Protein AF-A0A1E1WR78-F1 (afdb_monomer_lite)

Sequence (215 aa):
ARLPPHVIPTSPYTNLTCSEPPTLANEVLYQVDEERLLCASSVELSDKMKGYEEFELESEPDLAFRDVQYSQSSIYAHWYVRTTDDIADFYLYIRNDKNDLMYTNNISYNLRSLTIPIEDNLKTDLKNGTLEICIQAKNSKGFGRKWFKSQCQSVPKDFESWPKKFTVDKRRLTKKKVKYSWFSNSVLGLVSDSILITLCIFLGVCFRRLADLEL

Foldseek 3Di:
DDDDPPPPPPDPQQCDADCDDPVRGRPRPSPDDPVPPDDPPDPVVVVVVVVCPPPDPDDDAQKAWLDWADALFWIKTFIDGDDPDDFAWKWKFKAFPVRDTQDIDIGGPVDGMDIGTCDPSNSVCLAPGWMKIFMFTADPVGDTDDDDPNRIDIDDNCSVPGHNDDPPPVPSVDDPPPPPVPDDDDDVPVVVVVVVVVVCVVCVVVVVVVVVPPD

Organism: Pectinophora gossypiella (NCBI:txid13191)

Structure (mmCIF, N/CA/C/O backbone):
data_AF-A0A1E1WR78-F1
#
_entry.id   AF-A0A1E1WR78-F1
#
loop_
_atom_site.group_PDB
_atom_site.id
_atom_site.type_symbol
_atom_site.label_atom_id
_atom_site.label_alt_id
_atom_site.label_comp_id
_atom_site.label_asym_id
_atom_site.label_entity_id
_atom_site.label_seq_id
_atom_site.pdbx_PDB_ins_code
_atom_site.Cartn_x
_atom_site.Cartn_y
_atom_site.Cartn_z
_atom_site.occupancy
_atom_site.B_iso_or_equiv
_atom_site.auth_seq_id
_atom_site.auth_comp_id
_atom_site.auth_asym_id
_atom_site.auth_atom_id
_atom_site.pdbx_PDB_model_num
ATOM 1 N N . ALA A 1 1 ? 14.299 7.343 -17.389 1.00 38.62 1 ALA A N 1
ATOM 2 C CA . ALA A 1 1 ? 14.883 8.439 -16.577 1.00 38.62 1 ALA A CA 1
ATOM 3 C C . ALA A 1 1 ? 15.232 9.605 -17.499 1.00 38.62 1 ALA A C 1
ATOM 5 O O . ALA A 1 1 ? 15.960 9.383 -18.452 1.00 38.62 1 ALA A O 1
ATOM 6 N N . ARG A 1 2 ? 14.720 10.826 -17.266 1.00 37.69 2 ARG A N 1
ATOM 7 C CA . ARG A 1 2 ? 15.083 11.981 -18.110 1.00 37.69 2 ARG A CA 1
ATOM 8 C C . ARG A 1 2 ? 16.537 12.385 -17.867 1.00 37.69 2 ARG A C 1
ATOM 10 O O . ARG A 1 2 ? 16.922 12.646 -16.724 1.00 37.69 2 ARG A O 1
ATOM 17 N N . LEU A 1 3 ? 17.321 12.410 -18.941 1.00 35.41 3 LEU A N 1
ATOM 18 C CA . LEU A 1 3 ? 18.699 12.892 -18.937 1.00 35.41 3 LEU A CA 1
ATOM 19 C C . LEU A 1 3 ? 18.719 14.415 -18.685 1.00 35.41 3 LEU A C 1
ATOM 21 O O . LEU A 1 3 ? 17.874 15.128 -19.230 1.00 35.41 3 LEU A O 1
ATOM 25 N N . PRO A 1 4 ? 19.636 14.925 -17.844 1.00 38.31 4 PRO A N 1
ATOM 26 C CA . PRO A 1 4 ? 19.732 16.350 -17.542 1.00 38.31 4 PRO A CA 1
ATOM 27 C C . PRO A 1 4 ? 20.204 17.172 -18.761 1.00 38.31 4 PRO A C 1
ATOM 29 O O . PRO A 1 4 ? 21.042 16.703 -19.530 1.00 38.31 4 PRO A O 1
ATOM 32 N N . PRO A 1 5 ? 19.737 18.428 -18.907 1.00 46.91 5 PRO A N 1
ATOM 33 C CA . PRO A 1 5 ? 19.908 19.253 -20.112 1.00 46.91 5 PRO A CA 1
ATOM 34 C C . PRO A 1 5 ? 21.335 19.780 -20.363 1.00 46.91 5 PRO A C 1
ATOM 36 O O . PRO A 1 5 ? 21.553 20.499 -21.332 1.00 46.91 5 PRO A O 1
ATOM 39 N N . HIS A 1 6 ? 22.316 19.432 -19.523 1.00 47.59 6 HIS A N 1
ATOM 40 C CA . HIS A 1 6 ? 23.704 19.903 -19.648 1.00 47.59 6 HIS A CA 1
ATOM 41 C C . HIS A 1 6 ? 24.687 18.888 -20.241 1.00 47.59 6 HIS A C 1
ATOM 43 O O . HIS A 1 6 ? 25.887 19.142 -20.280 1.00 47.59 6 HIS A O 1
ATOM 49 N N . VAL A 1 7 ? 24.183 17.786 -20.789 1.00 48.47 7 VAL A N 1
ATOM 50 C CA . VAL A 1 7 ? 24.925 16.986 -21.764 1.00 48.47 7 VAL A CA 1
ATOM 51 C C . VAL A 1 7 ? 24.115 17.035 -23.049 1.00 48.47 7 VAL A C 1
ATOM 53 O O . VAL A 1 7 ? 23.338 16.135 -23.337 1.00 48.47 7 VAL A O 1
ATOM 56 N N . ILE A 1 8 ? 24.236 18.136 -23.788 1.00 53.94 8 ILE A N 1
ATOM 57 C CA . ILE A 1 8 ? 23.972 18.118 -25.225 1.00 53.94 8 ILE A CA 1
ATOM 58 C C . ILE A 1 8 ? 25.307 17.695 -25.827 1.00 53.94 8 ILE A C 1
ATOM 60 O O . ILE A 1 8 ? 26.205 18.535 -25.926 1.00 53.94 8 ILE A O 1
ATOM 64 N N . PRO A 1 9 ? 25.520 16.417 -26.179 1.00 48.06 9 PRO A N 1
ATOM 65 C CA . PRO A 1 9 ? 26.627 16.136 -27.050 1.00 48.06 9 PRO A CA 1
ATOM 66 C C . PRO A 1 9 ? 26.214 16.664 -28.422 1.00 48.06 9 PRO A C 1
ATOM 68 O O . PRO A 1 9 ? 25.098 16.437 -28.891 1.00 48.06 9 PRO A O 1
ATOM 71 N N . THR A 1 10 ? 27.146 17.345 -29.069 1.00 56.34 10 THR A N 1
ATOM 72 C CA . THR A 1 10 ? 27.348 17.407 -30.520 1.00 56.34 10 THR A CA 1
ATOM 73 C C . THR A 1 10 ? 27.414 15.990 -31.110 1.00 56.34 10 THR A C 1
ATOM 75 O O . THR A 1 10 ? 28.413 15.548 -31.667 1.00 56.34 10 THR A O 1
ATOM 78 N N . SER A 1 11 ? 26.358 15.222 -30.888 1.00 63.88 11 SER A N 1
ATOM 79 C CA . SER A 1 11 ? 26.230 13.821 -31.214 1.00 63.88 11 SER A CA 1
ATOM 80 C C . SER A 1 11 ? 25.577 13.738 -32.585 1.00 63.88 11 SER A C 1
ATOM 82 O O . SER A 1 11 ? 24.577 14.421 -32.814 1.00 63.88 11 SER A O 1
ATOM 84 N N . PRO A 1 12 ? 26.071 12.880 -33.490 1.00 63.88 12 PRO A N 1
ATOM 85 C CA . PRO A 1 12 ? 25.452 12.670 -34.800 1.00 63.88 12 PRO A CA 1
ATOM 86 C C . PRO A 1 12 ? 24.005 12.148 -34.707 1.00 63.88 12 PRO A C 1
ATOM 88 O O . PRO A 1 12 ? 23.321 12.036 -35.719 1.00 63.88 12 PRO A O 1
ATOM 91 N N . TYR A 1 13 ? 23.527 11.837 -33.498 1.00 63.69 13 TYR A N 1
ATOM 92 C CA . TYR A 1 13 ? 22.237 11.220 -33.235 1.00 63.69 13 TYR A CA 1
ATOM 93 C C . TYR A 1 13 ? 21.095 12.208 -32.942 1.00 63.69 13 TYR A C 1
ATOM 95 O O . TYR A 1 13 ? 19.964 11.770 -32.750 1.00 63.69 13 TYR A O 1
ATOM 103 N N . THR A 1 14 ? 21.337 13.527 -32.938 1.00 70.44 14 THR A N 1
ATOM 104 C CA . THR A 1 14 ? 20.281 14.537 -32.683 1.00 70.44 14 THR A CA 1
ATOM 105 C C . THR A 1 14 ? 19.222 14.602 -33.779 1.00 70.44 14 THR A C 1
ATOM 107 O O . THR A 1 14 ? 18.101 15.028 -33.521 1.00 70.44 14 THR A O 1
ATOM 110 N N . ASN A 1 15 ? 19.576 14.172 -34.991 1.00 77.75 15 ASN A N 1
ATOM 111 C CA . ASN A 1 15 ? 18.711 14.235 -36.169 1.00 77.75 15 ASN A CA 1
ATOM 112 C C . ASN A 1 15 ? 18.191 12.850 -36.578 1.00 77.75 15 ASN A C 1
ATOM 114 O O . ASN A 1 15 ? 17.612 12.706 -37.654 1.00 77.75 15 ASN A O 1
ATOM 118 N N . LEU A 1 16 ? 18.420 11.822 -35.753 1.00 81.12 16 LEU A N 1
ATOM 119 C CA . LEU A 1 16 ? 17.851 10.506 -36.002 1.00 81.12 16 LEU A CA 1
ATOM 120 C C . LEU A 1 16 ? 16.357 10.538 -35.709 1.00 81.12 16 LEU A C 1
ATOM 122 O O . LEU A 1 16 ? 15.925 10.905 -34.616 1.00 81.12 16 LEU A O 1
ATOM 126 N N . THR A 1 17 ? 15.585 10.125 -36.702 1.00 86.62 17 THR A N 1
ATOM 127 C CA . THR A 1 17 ? 14.143 9.945 -36.601 1.00 86.62 17 THR A CA 1
ATOM 128 C C . THR A 1 17 ? 13.816 8.464 -36.671 1.00 86.62 17 THR A C 1
ATOM 130 O O . THR A 1 17 ? 14.536 7.682 -37.300 1.00 86.62 17 THR A O 1
ATOM 133 N N . CYS A 1 18 ? 12.751 8.059 -35.991 1.00 80.00 18 CYS A N 1
ATOM 134 C CA . CYS A 1 18 ? 12.295 6.679 -36.052 1.00 80.00 18 CYS A CA 1
ATOM 135 C C . CYS A 1 18 ? 11.591 6.447 -37.397 1.00 80.00 18 CYS A C 1
ATOM 137 O O . CYS A 1 18 ? 10.696 7.204 -37.771 1.00 80.00 18 CYS A O 1
ATOM 139 N N . SER A 1 19 ? 11.992 5.406 -38.130 1.00 81.94 19 SER A N 1
ATOM 140 C CA . SER A 1 19 ? 11.271 4.943 -39.330 1.00 81.94 19 SER A CA 1
ATOM 141 C C . SER A 1 19 ? 10.198 3.908 -38.983 1.00 81.94 19 SER A C 1
ATOM 143 O O . SER A 1 19 ? 9.207 3.776 -39.694 1.00 81.94 19 SER A O 1
ATOM 145 N N . GLU A 1 20 ? 10.402 3.174 -37.891 1.00 68.50 20 GLU A N 1
ATOM 146 C CA . GLU A 1 20 ? 9.507 2.156 -37.349 1.00 68.50 20 GLU A CA 1
ATOM 147 C C . GLU A 1 20 ? 9.523 2.252 -35.815 1.00 68.50 20 GLU A C 1
ATOM 149 O O . GLU A 1 20 ? 10.543 2.675 -35.257 1.00 68.50 20 GLU A O 1
ATOM 154 N N . PRO A 1 21 ? 8.448 1.845 -35.114 1.00 72.06 21 PRO A N 1
ATOM 155 C CA . PRO A 1 21 ? 7.130 1.445 -35.627 1.00 72.06 21 PRO A CA 1
ATOM 156 C C . PRO A 1 21 ? 6.322 2.632 -36.198 1.00 72.06 21 PRO A C 1
ATOM 158 O O . PRO A 1 21 ? 6.647 3.782 -35.905 1.00 72.06 21 PRO A O 1
ATOM 161 N N . PRO A 1 22 ? 5.237 2.393 -36.971 1.00 75.88 22 PRO A N 1
ATOM 162 C CA . PRO A 1 22 ? 4.423 3.460 -37.575 1.00 75.88 22 PRO A CA 1
ATOM 163 C C . PRO A 1 22 ? 3.905 4.505 -36.579 1.00 75.88 22 PRO A C 1
ATOM 165 O O . PRO A 1 22 ? 3.731 5.667 -36.928 1.00 75.88 22 PRO A O 1
ATOM 168 N N . THR A 1 23 ? 3.688 4.100 -35.327 1.00 76.50 23 THR A N 1
ATOM 169 C CA . THR A 1 23 ? 3.234 4.964 -34.228 1.00 76.50 23 THR A CA 1
ATOM 170 C C . THR A 1 23 ? 4.289 5.957 -33.743 1.00 76.50 23 THR A C 1
ATOM 172 O O . THR A 1 23 ? 3.936 6.921 -33.074 1.00 76.50 23 THR A O 1
ATOM 175 N N . LEU A 1 24 ? 5.564 5.721 -34.062 1.00 78.94 24 LEU A N 1
ATOM 176 C CA . LEU A 1 24 ? 6.701 6.585 -33.738 1.00 78.94 24 LEU A CA 1
ATOM 177 C C . LEU A 1 24 ? 7.346 7.185 -34.990 1.00 78.94 24 LEU A C 1
ATOM 179 O O . LEU A 1 24 ? 8.374 7.854 -34.890 1.00 78.94 24 LEU A O 1
ATOM 183 N N . ALA A 1 25 ? 6.776 6.939 -36.172 1.00 81.94 25 ALA A N 1
ATOM 184 C CA . ALA A 1 25 ? 7.362 7.371 -37.428 1.00 81.94 25 ALA A CA 1
ATOM 185 C C . ALA A 1 25 ? 7.555 8.896 -37.446 1.00 81.94 25 ALA A C 1
ATOM 187 O O . ALA A 1 25 ? 6.623 9.660 -37.193 1.00 81.94 25 ALA A O 1
ATOM 188 N N . ASN A 1 26 ? 8.767 9.329 -37.792 1.00 85.38 26 ASN A N 1
ATOM 189 C CA . ASN A 1 26 ? 9.210 10.726 -37.819 1.00 85.38 26 ASN A CA 1
ATOM 190 C C . ASN A 1 26 ? 9.374 11.407 -36.444 1.00 85.38 26 ASN A C 1
ATOM 192 O O . ASN A 1 26 ? 9.729 12.586 -36.408 1.00 85.38 26 ASN A O 1
ATOM 196 N N . GLU A 1 27 ? 9.187 10.704 -35.319 1.00 84.81 27 GLU A N 1
ATOM 197 C CA . GLU A 1 27 ? 9.589 11.227 -34.006 1.00 84.81 27 GLU A CA 1
ATOM 198 C C . GLU A 1 27 ? 11.124 11.206 -33.870 1.00 84.81 27 GLU A C 1
ATOM 200 O O . GLU A 1 27 ? 11.800 10.273 -3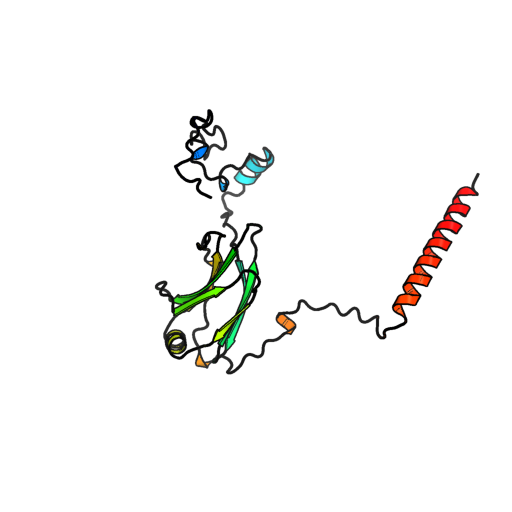4.318 1.00 84.81 27 GLU A O 1
ATOM 205 N N . VAL A 1 28 ? 11.690 12.244 -33.244 1.00 86.69 28 VAL A N 1
ATOM 206 C CA . VAL A 1 28 ? 13.137 12.352 -32.994 1.00 86.69 28 VAL A CA 1
ATOM 207 C C . VAL A 1 28 ? 13.529 11.381 -31.886 1.00 86.69 28 VAL A C 1
ATOM 209 O O . VAL A 1 28 ? 13.021 11.487 -30.773 1.00 86.69 28 VAL A O 1
ATOM 212 N N . LEU A 1 29 ? 14.480 10.483 -32.158 1.00 82.31 29 LEU A N 1
ATOM 213 C CA . LEU A 1 29 ? 14.829 9.344 -31.299 1.00 82.31 29 LEU A CA 1
ATOM 214 C C . LEU A 1 29 ? 15.112 9.733 -29.838 1.00 82.31 29 LEU A C 1
ATOM 216 O O . LEU A 1 29 ? 14.668 9.054 -28.921 1.00 82.31 29 LEU A O 1
ATOM 220 N N . TYR A 1 30 ? 15.812 10.846 -29.605 1.00 80.88 30 TYR A N 1
ATOM 221 C CA . TYR A 1 30 ? 16.130 11.326 -28.251 1.00 80.88 30 TYR A CA 1
ATOM 222 C C . TYR A 1 30 ? 14.898 11.801 -27.451 1.00 80.88 30 TYR A C 1
ATOM 224 O O . TYR A 1 30 ? 14.935 11.834 -26.222 1.00 80.88 30 TYR A O 1
ATOM 232 N N . GLN A 1 31 ? 13.820 12.196 -28.129 1.00 80.31 31 GLN A N 1
ATOM 233 C CA . GLN A 1 31 ? 12.577 12.628 -27.484 1.00 80.31 31 GLN A CA 1
ATOM 234 C C . GLN A 1 31 ? 11.643 11.458 -27.165 1.00 80.31 31 GLN A C 1
ATOM 236 O O . GLN A 1 31 ? 10.692 11.633 -26.402 1.00 80.31 31 GLN A O 1
ATOM 241 N N . VAL A 1 32 ? 11.903 10.280 -27.734 1.00 79.19 32 VAL A N 1
ATOM 242 C CA . VAL A 1 32 ? 11.099 9.086 -27.503 1.00 79.19 32 VAL A CA 1
ATOM 243 C C . VAL A 1 32 ? 11.538 8.429 -26.197 1.00 79.19 32 VAL A C 1
ATOM 245 O O . VAL A 1 32 ? 12.713 8.120 -26.003 1.00 79.19 32 VAL A O 1
ATOM 248 N N . ASP A 1 33 ? 10.585 8.203 -25.293 1.00 78.44 33 ASP A N 1
ATOM 249 C CA . ASP A 1 33 ? 10.834 7.423 -24.082 1.00 78.44 33 ASP A CA 1
ATOM 250 C C . ASP A 1 33 ? 11.216 5.979 -24.449 1.00 78.44 33 ASP A C 1
ATOM 252 O O . ASP A 1 33 ? 10.575 5.348 -25.289 1.00 78.44 33 ASP A O 1
ATOM 256 N N . GLU A 1 34 ? 12.239 5.439 -23.785 1.00 72.00 34 GLU A N 1
ATOM 257 C CA . GLU A 1 34 ? 12.787 4.095 -24.035 1.00 72.00 34 GLU A CA 1
ATOM 258 C C . GLU A 1 34 ? 11.719 2.988 -23.987 1.00 72.00 34 GLU A C 1
ATOM 260 O O . GLU A 1 34 ? 11.760 2.053 -24.780 1.00 72.00 34 GLU A O 1
ATOM 265 N N . GLU A 1 35 ? 10.696 3.145 -23.142 1.00 70.75 35 GLU A N 1
ATOM 266 C CA . GLU A 1 35 ? 9.549 2.229 -23.026 1.00 70.75 35 GLU A CA 1
ATOM 267 C C . GLU A 1 35 ? 8.731 2.102 -24.326 1.00 70.75 35 GLU A C 1
ATOM 269 O O . GLU A 1 35 ? 8.054 1.098 -24.538 1.00 70.75 35 GLU A O 1
ATOM 274 N N . ARG A 1 36 ? 8.783 3.112 -25.206 1.00 73.19 36 ARG A N 1
ATOM 275 C CA . ARG A 1 36 ? 8.109 3.114 -26.515 1.00 73.19 36 ARG A CA 1
ATOM 276 C C . ARG A 1 36 ? 9.000 2.542 -27.623 1.00 73.19 36 ARG A C 1
ATOM 278 O O . ARG A 1 36 ? 8.480 2.148 -28.665 1.00 73.19 36 ARG A O 1
ATOM 285 N N . LEU A 1 37 ? 10.318 2.471 -27.416 1.00 73.88 37 LEU A N 1
ATOM 286 C CA . LEU A 1 37 ? 11.302 1.971 -28.386 1.00 73.88 37 LEU A CA 1
ATOM 287 C C . LEU A 1 37 ? 11.362 0.436 -28.381 1.00 73.88 37 LEU A C 1
ATOM 289 O O . LEU A 1 37 ? 12.395 -0.180 -28.123 1.00 73.88 37 LEU A O 1
ATOM 293 N N . LEU A 1 38 ? 10.229 -0.196 -28.679 1.00 67.06 38 LEU A N 1
ATOM 294 C CA . LEU A 1 38 ? 10.135 -1.644 -28.817 1.00 67.06 38 LEU A CA 1
ATOM 295 C C . LEU A 1 38 ? 10.526 -2.034 -30.245 1.00 67.06 38 LEU A C 1
ATOM 297 O O . LEU A 1 38 ? 9.835 -1.696 -31.207 1.00 67.06 38 LEU A O 1
ATOM 301 N N . CYS A 1 39 ? 11.636 -2.760 -30.395 1.00 56.59 39 CYS A N 1
ATOM 302 C CA . CYS A 1 39 ? 11.955 -3.405 -31.666 1.00 56.59 39 CYS A CA 1
ATOM 303 C C . CYS A 1 39 ? 10.838 -4.398 -31.998 1.00 56.59 39 CYS A C 1
ATOM 305 O O . CYS A 1 39 ? 10.437 -5.179 -31.130 1.00 56.59 39 CYS A O 1
ATOM 307 N N . ALA A 1 40 ? 10.361 -4.384 -33.245 1.00 54.41 40 ALA A N 1
ATOM 308 C CA . ALA A 1 40 ? 9.442 -5.389 -33.757 1.00 54.41 40 ALA A CA 1
ATOM 309 C C . ALA A 1 40 ? 10.112 -6.768 -33.648 1.00 54.41 40 ALA A C 1
ATOM 311 O O . ALA A 1 40 ? 10.864 -7.203 -34.520 1.00 54.41 40 ALA A O 1
ATOM 312 N N . SER A 1 41 ? 9.892 -7.450 -32.528 1.00 47.41 41 SER A N 1
ATOM 313 C CA . SER A 1 41 ? 10.317 -8.826 -32.346 1.00 47.41 41 SER A CA 1
ATOM 314 C C . SER A 1 41 ? 9.400 -9.680 -33.207 1.00 47.41 41 SER A C 1
ATOM 316 O O . SER A 1 41 ? 8.300 -10.029 -32.810 1.00 47.41 41 SER A O 1
ATOM 318 N N . SER A 1 42 ? 9.873 -10.000 -34.411 1.00 49.03 42 SER A N 1
ATOM 319 C CA . SER A 1 42 ? 9.233 -10.861 -35.408 1.00 49.03 42 SER A CA 1
ATOM 320 C C . SER A 1 42 ? 7.888 -10.355 -35.954 1.00 49.03 42 SER A C 1
ATOM 322 O O . SER A 1 42 ? 6.971 -9.959 -35.243 1.00 49.03 42 SER A O 1
ATOM 324 N N . VAL A 1 43 ? 7.741 -10.454 -37.271 1.00 50.16 43 VAL A N 1
ATOM 325 C CA . VAL A 1 43 ? 6.500 -10.210 -38.026 1.00 50.16 43 VAL A CA 1
ATOM 326 C C . VAL A 1 43 ? 5.319 -11.070 -37.514 1.00 50.16 43 VAL A C 1
ATOM 328 O O . VAL A 1 43 ? 4.164 -10.779 -37.795 1.00 50.16 43 VAL A O 1
ATOM 331 N N . GLU A 1 44 ? 5.574 -12.082 -36.678 1.00 51.12 44 GLU A N 1
ATOM 332 C CA . GLU A 1 44 ? 4.539 -12.883 -36.015 1.00 51.12 44 GLU A CA 1
ATOM 333 C C . GLU A 1 44 ? 3.795 -12.145 -34.887 1.00 51.12 44 GLU A C 1
ATOM 335 O O . GLU A 1 44 ? 2.683 -12.537 -34.526 1.00 51.12 44 GLU A O 1
ATOM 340 N N . LEU A 1 45 ? 4.374 -11.082 -34.317 1.00 50.72 45 LEU A N 1
ATOM 341 C CA . LEU A 1 45 ? 3.739 -10.291 -33.256 1.00 50.72 45 LEU A CA 1
ATOM 342 C C . LEU A 1 45 ? 2.777 -9.235 -33.816 1.00 50.72 45 LEU A C 1
ATOM 344 O O . LEU A 1 45 ? 1.748 -8.968 -33.198 1.0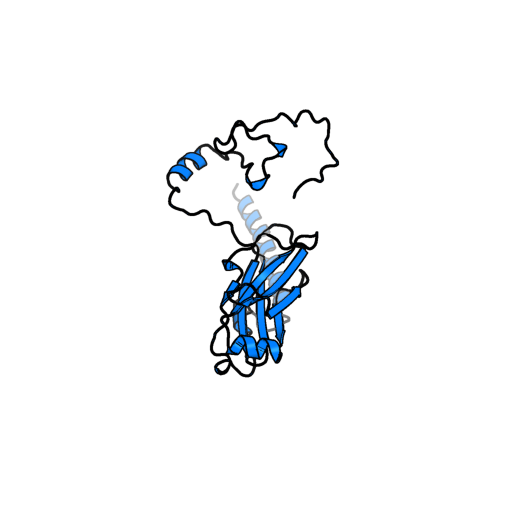0 50.72 45 LEU A O 1
ATOM 348 N N . SER A 1 46 ? 3.053 -8.691 -35.006 1.00 48.25 46 SER A N 1
ATOM 349 C CA . SER A 1 46 ? 2.193 -7.686 -35.644 1.00 48.25 46 SER A CA 1
ATOM 350 C C . SER A 1 46 ? 0.885 -8.278 -36.180 1.00 48.25 46 SER A C 1
ATOM 352 O O . SER A 1 46 ? -0.159 -7.639 -36.055 1.00 48.25 46 SER A O 1
ATOM 354 N N . ASP A 1 47 ? 0.897 -9.512 -36.696 1.00 52.41 47 ASP A N 1
ATOM 355 C CA . ASP A 1 47 ? -0.338 -10.213 -37.084 1.00 52.41 47 ASP A CA 1
ATOM 356 C C . ASP A 1 47 ? -1.095 -10.797 -35.887 1.00 52.41 47 ASP A C 1
ATOM 358 O O . ASP A 1 47 ? -2.323 -10.872 -35.924 1.00 52.41 47 ASP A O 1
ATOM 362 N N . LYS A 1 48 ? -0.407 -11.111 -34.781 1.00 51.25 48 LYS A N 1
ATOM 363 C CA . LYS A 1 48 ? -1.083 -11.388 -33.509 1.00 51.25 48 LYS A CA 1
ATOM 364 C C . LYS A 1 48 ? -1.804 -10.136 -33.009 1.00 51.25 48 LYS A C 1
ATOM 366 O O . LYS A 1 48 ? -2.993 -10.226 -32.738 1.00 51.25 48 LYS A O 1
ATOM 371 N N . MET A 1 49 ? -1.154 -8.967 -32.984 1.00 50.78 49 MET A N 1
ATOM 372 C CA . MET A 1 49 ? -1.732 -7.697 -32.499 1.00 50.78 49 MET A CA 1
ATOM 373 C C . MET A 1 49 ? -2.984 -7.217 -33.247 1.00 50.78 49 MET A C 1
ATOM 375 O O . MET A 1 49 ? -3.837 -6.605 -32.613 1.00 50.78 49 MET A O 1
ATOM 379 N N . LYS A 1 50 ? -3.171 -7.545 -34.533 1.00 52.50 50 LYS A N 1
ATOM 380 C CA . LYS A 1 50 ? -4.428 -7.244 -35.257 1.00 52.50 50 LYS A CA 1
ATOM 381 C C . LYS A 1 50 ? -5.654 -7.987 -34.706 1.00 52.50 50 LYS A C 1
ATOM 383 O O . LYS A 1 50 ? -6.775 -7.562 -34.949 1.00 52.50 50 LYS A O 1
ATOM 388 N N . GLY A 1 51 ? -5.455 -9.086 -33.974 1.00 49.81 51 GLY A N 1
ATOM 389 C CA . GLY A 1 51 ? -6.515 -9.809 -33.262 1.00 49.81 51 GLY A CA 1
ATOM 390 C C . GLY A 1 51 ? -6.713 -9.372 -31.805 1.00 49.81 51 GLY A C 1
ATOM 391 O O . GLY A 1 51 ? -7.603 -9.898 -31.144 1.00 49.81 51 GLY A O 1
ATOM 392 N N . TYR A 1 52 ? -5.895 -8.440 -31.298 1.00 50.75 52 TYR A N 1
ATOM 393 C CA . TYR A 1 52 ? -5.912 -7.973 -29.904 1.00 50.75 52 TYR A CA 1
ATOM 394 C C . TYR A 1 52 ? -6.427 -6.531 -29.751 1.00 50.75 52 TYR A C 1
ATOM 396 O O . TYR A 1 52 ? -6.203 -5.931 -28.704 1.00 50.75 52 TYR A O 1
ATOM 404 N N . GLU A 1 53 ? -7.150 -5.967 -30.730 1.00 51.88 53 GLU A N 1
ATOM 405 C CA . GLU A 1 53 ? -7.793 -4.643 -30.566 1.00 51.88 53 GLU A CA 1
ATOM 406 C C . GLU A 1 53 ? -8.811 -4.599 -29.405 1.00 51.88 53 GLU A C 1
ATOM 408 O O . GLU A 1 53 ? -9.211 -3.521 -28.974 1.00 51.88 53 GLU A O 1
ATOM 413 N N . GLU A 1 54 ? -9.191 -5.757 -28.854 1.00 56.62 54 GLU A N 1
ATOM 414 C CA . GLU A 1 54 ? -10.126 -5.882 -27.730 1.00 56.62 54 GLU A CA 1
ATOM 415 C C . GLU A 1 54 ? -9.448 -6.108 -26.360 1.00 56.62 54 GLU A C 1
ATOM 417 O O . GLU A 1 54 ? -10.122 -6.097 -25.332 1.00 56.62 54 GLU A O 1
ATOM 422 N N . PHE A 1 55 ? -8.121 -6.278 -26.294 1.00 52.06 55 PHE A N 1
ATOM 423 C CA . PHE A 1 55 ? -7.421 -6.435 -25.014 1.00 52.06 55 PHE A CA 1
ATOM 424 C C . PHE A 1 55 ? -6.744 -5.126 -24.605 1.00 52.06 55 PHE A C 1
ATOM 426 O O . PHE A 1 55 ? -5.678 -4.769 -25.104 1.00 52.06 55 PHE A O 1
ATOM 433 N N . GLU A 1 56 ? -7.370 -4.420 -23.663 1.00 57.31 56 GLU A N 1
ATOM 434 C CA . GLU A 1 56 ? -6.801 -3.251 -22.995 1.00 57.31 56 GLU A CA 1
ATOM 435 C C . GLU A 1 56 ? -5.489 -3.656 -22.304 1.00 57.31 56 GLU A C 1
ATOM 437 O O . GLU A 1 56 ? -5.477 -4.374 -21.302 1.00 57.31 56 GLU A O 1
ATOM 442 N N . LEU A 1 57 ? -4.359 -3.256 -22.895 1.00 60.69 57 LEU A N 1
ATOM 443 C CA . LEU A 1 57 ? -3.026 -3.548 -22.377 1.00 60.69 57 LEU A CA 1
ATOM 444 C C . LEU A 1 57 ? -2.772 -2.670 -21.139 1.00 60.69 57 LEU A C 1
ATOM 446 O O . LEU A 1 57 ? -2.132 -1.620 -21.211 1.00 60.69 57 LEU A O 1
ATOM 450 N N . GLU A 1 58 ? -3.325 -3.060 -19.993 1.00 67.00 58 GLU A N 1
ATOM 451 C CA . GLU A 1 58 ? -3.092 -2.347 -18.741 1.00 67.00 58 GLU A CA 1
ATOM 452 C C . GLU A 1 58 ? -1.648 -2.560 -18.271 1.00 67.00 58 GLU A C 1
ATOM 454 O O . GLU A 1 58 ? -1.186 -3.682 -18.059 1.00 67.00 58 GLU A O 1
ATOM 459 N N . SER A 1 59 ? -0.919 -1.459 -18.077 1.00 77.81 59 SER A N 1
ATOM 460 C CA . SER A 1 59 ? 0.421 -1.497 -17.487 1.00 77.81 59 SER A CA 1
ATOM 461 C C . SER A 1 59 ? 0.385 -2.110 -16.081 1.00 77.81 59 SER A C 1
ATOM 463 O O . SER A 1 59 ? -0.435 -1.704 -15.252 1.00 77.81 59 SER A O 1
ATOM 465 N N . GLU A 1 60 ? 1.290 -3.051 -15.801 1.00 86.38 60 GLU A N 1
ATOM 466 C CA . GLU A 1 60 ? 1.320 -3.777 -14.529 1.00 86.38 60 GLU A CA 1
ATOM 467 C C . GLU A 1 60 ? 1.822 -2.885 -13.372 1.00 86.38 60 GLU A C 1
ATOM 469 O O . GLU A 1 60 ? 2.796 -2.148 -13.541 1.00 86.38 60 GLU A O 1
ATOM 474 N N . PRO A 1 61 ? 1.187 -2.926 -12.183 1.00 92.62 61 PRO A N 1
ATOM 475 C CA . PRO A 1 61 ? 1.632 -2.141 -11.039 1.00 92.62 61 PRO A CA 1
ATOM 476 C C . PRO A 1 61 ? 2.937 -2.666 -10.435 1.00 92.62 61 PRO A C 1
ATOM 478 O O . PRO A 1 61 ? 3.138 -3.871 -10.290 1.00 92.62 61 PRO A O 1
ATOM 481 N N . ASP A 1 62 ? 3.758 -1.748 -9.920 1.00 93.00 62 ASP A N 1
ATOM 482 C CA . ASP A 1 62 ? 5.023 -2.083 -9.248 1.00 93.00 62 ASP A CA 1
ATOM 483 C C . ASP A 1 62 ? 4.832 -2.939 -7.979 1.00 93.00 62 ASP A C 1
ATOM 485 O O . ASP A 1 62 ? 5.697 -3.736 -7.607 1.00 93.00 62 ASP A O 1
ATOM 489 N N . LEU A 1 63 ? 3.704 -2.755 -7.288 1.00 95.75 63 LEU A N 1
ATOM 490 C CA . LEU A 1 63 ? 3.427 -3.295 -5.956 1.00 95.75 63 LEU A CA 1
ATOM 491 C C . LEU A 1 63 ? 2.009 -3.847 -5.883 1.00 95.75 63 LEU A C 1
ATOM 493 O O . LEU A 1 63 ? 1.109 -3.360 -6.563 1.00 95.75 63 LEU A O 1
ATOM 497 N N . ALA A 1 64 ? 1.795 -4.804 -4.984 1.00 95.50 64 ALA A N 1
ATOM 498 C CA . ALA A 1 64 ? 0.455 -5.235 -4.612 1.00 95.50 64 ALA A CA 1
ATOM 499 C C . ALA A 1 64 ? 0.378 -5.645 -3.141 1.00 95.50 64 ALA A C 1
ATOM 501 O O . ALA A 1 64 ? 1.310 -6.235 -2.582 1.00 95.50 64 ALA A O 1
ATOM 502 N N . PHE A 1 65 ? -0.775 -5.388 -2.525 1.00 96.62 65 PHE A N 1
ATOM 503 C CA . PHE A 1 65 ? -1.081 -5.931 -1.210 1.00 96.62 65 PHE A CA 1
ATOM 504 C C . PHE A 1 65 ? -1.243 -7.449 -1.295 1.00 96.62 65 PHE A C 1
ATOM 506 O O . PHE A 1 65 ? -1.940 -7.990 -2.154 1.00 96.62 65 PHE A O 1
ATOM 513 N N . ARG A 1 66 ? -0.580 -8.147 -0.377 1.00 93.94 66 ARG A N 1
ATOM 514 C CA . ARG A 1 66 ? -0.797 -9.572 -0.133 1.00 93.94 66 ARG A CA 1
ATOM 515 C C . ARG A 1 66 ? -1.951 -9.786 0.830 1.00 93.94 66 ARG A C 1
ATOM 517 O O . ARG A 1 66 ? -2.690 -10.750 0.678 1.00 93.94 66 ARG A O 1
ATOM 524 N N . ASP A 1 67 ? -2.017 -8.941 1.852 1.00 93.25 67 ASP A N 1
ATOM 525 C CA . ASP A 1 67 ? -3.010 -9.016 2.911 1.00 93.25 67 ASP A CA 1
ATOM 526 C C . ASP A 1 67 ? -3.123 -7.656 3.600 1.00 93.25 67 ASP A C 1
ATOM 528 O O . ASP A 1 67 ? -2.110 -6.987 3.830 1.00 93.25 67 ASP A O 1
ATOM 532 N N . VAL A 1 68 ? -4.350 -7.277 3.945 1.00 94.88 68 VAL A N 1
ATOM 533 C CA . VAL A 1 68 ? -4.634 -6.126 4.798 1.00 94.88 68 VAL A CA 1
ATOM 534 C C . VAL A 1 68 ? -5.647 -6.570 5.841 1.00 94.88 68 VAL A C 1
ATOM 536 O O . VAL A 1 68 ? -6.733 -7.046 5.514 1.00 94.88 68 VAL A O 1
ATOM 539 N N . GLN A 1 69 ? -5.274 -6.444 7.108 1.00 93.94 69 GLN A N 1
ATOM 540 C CA . GLN A 1 69 ? -6.120 -6.801 8.236 1.00 93.94 69 GLN A CA 1
ATOM 541 C C . GLN A 1 69 ? -6.468 -5.547 9.022 1.00 93.94 69 GLN A C 1
ATOM 543 O O . GLN A 1 69 ? -5.620 -4.685 9.260 1.00 93.94 69 GLN A O 1
ATOM 548 N N . TYR A 1 70 ? -7.705 -5.497 9.498 1.00 94.31 70 TYR A N 1
ATOM 549 C CA . TYR A 1 70 ? -8.239 -4.373 10.252 1.00 94.31 70 TYR A CA 1
ATOM 550 C C . TYR A 1 70 ? -8.565 -4.805 11.679 1.00 94.31 70 TYR A C 1
ATOM 552 O O . TYR A 1 70 ? -9.102 -5.890 11.909 1.00 94.31 70 TYR A O 1
ATOM 560 N N . SER A 1 71 ? -8.223 -3.958 12.642 1.00 94.75 71 SER A N 1
ATOM 561 C CA . SER A 1 71 ? -8.631 -4.076 14.037 1.00 94.75 71 SER A CA 1
ATOM 562 C C . SER A 1 71 ? -8.920 -2.687 14.588 1.00 94.75 71 SER A C 1
ATOM 564 O O . SER A 1 71 ? -8.429 -1.698 14.054 1.00 94.75 71 SER A O 1
ATOM 566 N N . GLN A 1 72 ? -9.672 -2.589 15.679 1.00 94.38 72 GLN A N 1
ATOM 567 C CA . GLN A 1 72 ? -9.979 -1.287 16.281 1.00 94.38 72 GLN A CA 1
ATOM 568 C C . GLN A 1 72 ? -8.734 -0.557 16.820 1.00 94.38 72 GLN A C 1
ATOM 570 O O . GLN A 1 72 ? -8.777 0.653 17.017 1.00 94.38 72 GLN A O 1
ATOM 575 N N . SER A 1 73 ? -7.629 -1.270 17.072 1.00 93.44 73 SER A N 1
ATOM 576 C CA . SER A 1 73 ? -6.378 -0.683 17.572 1.00 93.44 73 SER A CA 1
ATOM 577 C C . SER A 1 73 ? -5.382 -0.313 16.476 1.00 93.44 73 SER A C 1
ATOM 579 O O . SER A 1 73 ? -4.488 0.501 16.702 1.00 93.44 73 SER A O 1
ATOM 581 N N . SER A 1 74 ? -5.452 -0.981 15.328 1.00 94.44 74 SER A N 1
ATOM 582 C CA . SER A 1 74 ? -4.422 -0.886 14.295 1.00 94.44 74 SER A CA 1
ATOM 583 C C . SER A 1 74 ? -4.860 -1.517 12.975 1.00 94.44 74 SER A C 1
ATOM 585 O O . SER A 1 74 ? -5.763 -2.355 12.941 1.00 94.44 74 SER A O 1
ATOM 587 N N . ILE A 1 75 ? -4.181 -1.143 11.892 1.00 95.38 75 ILE A N 1
ATOM 588 C CA . ILE A 1 75 ? -4.310 -1.714 10.546 1.00 95.38 75 ILE A CA 1
ATOM 589 C C . ILE A 1 75 ? -2.982 -2.388 10.190 1.00 95.38 75 ILE A C 1
ATOM 591 O O . ILE A 1 75 ? -1.926 -1.770 10.280 1.00 95.38 75 ILE A O 1
ATOM 595 N N . TYR A 1 76 ? -3.015 -3.662 9.811 1.00 95.69 76 TYR A N 1
ATOM 596 C CA . TYR A 1 76 ? -1.836 -4.415 9.398 1.00 95.69 76 TYR A CA 1
ATOM 597 C C . TYR A 1 76 ? -1.851 -4.548 7.884 1.00 95.69 76 TYR A C 1
ATOM 599 O O . TYR A 1 76 ? -2.784 -5.122 7.331 1.00 95.69 76 TYR A O 1
ATOM 607 N N . ALA A 1 77 ? -0.815 -4.045 7.224 1.00 96.44 77 ALA A N 1
ATOM 608 C CA . ALA A 1 77 ? -0.648 -4.147 5.783 1.00 96.44 77 ALA A CA 1
ATOM 609 C C . ALA A 1 77 ? 0.591 -4.982 5.465 1.00 96.44 77 ALA A C 1
ATOM 611 O O . ALA A 1 77 ? 1.655 -4.762 6.043 1.00 96.44 77 ALA A O 1
ATOM 612 N N . HIS A 1 78 ? 0.466 -5.920 4.529 1.00 95.88 78 HIS A N 1
ATOM 613 C CA . HIS A 1 78 ? 1.566 -6.730 4.015 1.00 95.88 78 HIS A CA 1
ATOM 614 C C . HIS A 1 78 ? 1.514 -6.760 2.487 1.00 95.88 78 HIS A C 1
ATOM 616 O O . HIS A 1 78 ? 0.453 -6.966 1.898 1.00 95.88 78 HIS A O 1
ATOM 622 N N . TRP A 1 79 ? 2.654 -6.567 1.830 1.00 96.75 79 TRP A N 1
ATOM 623 C CA . TRP A 1 79 ? 2.747 -6.381 0.380 1.00 96.75 79 TRP A CA 1
ATOM 624 C C . TRP A 1 79 ? 3.931 -7.134 -0.227 1.00 96.75 79 TRP A C 1
ATOM 626 O O . TRP A 1 79 ? 4.788 -7.683 0.468 1.00 96.75 79 TRP A O 1
ATOM 636 N N . TYR A 1 80 ? 3.967 -7.174 -1.554 1.00 95.38 80 TYR A N 1
ATOM 637 C CA . TYR A 1 80 ? 5.084 -7.696 -2.331 1.00 95.38 80 TYR A CA 1
ATOM 638 C C . TYR A 1 80 ? 5.352 -6.803 -3.540 1.00 95.38 80 TYR A C 1
ATOM 640 O O . TYR A 1 80 ? 4.478 -6.067 -4.001 1.00 95.38 80 TYR A O 1
ATOM 648 N N . VAL A 1 81 ? 6.590 -6.877 -4.020 1.00 95.38 81 VAL A N 1
ATOM 649 C CA . VAL A 1 81 ? 7.049 -6.193 -5.226 1.00 95.38 81 VAL A CA 1
ATOM 650 C C . VAL A 1 81 ? 6.769 -7.098 -6.420 1.00 95.38 81 VAL A C 1
ATOM 652 O O . VAL A 1 81 ? 7.046 -8.297 -6.347 1.00 95.38 81 VAL A O 1
ATOM 655 N N . ARG A 1 82 ? 6.165 -6.538 -7.468 1.00 93.06 82 ARG A N 1
ATOM 656 C CA . ARG A 1 82 ? 5.845 -7.233 -8.723 1.00 93.06 82 ARG A CA 1
ATOM 657 C C . ARG A 1 82 ? 6.819 -6.891 -9.837 1.00 93.06 82 ARG A C 1
ATOM 659 O O . ARG A 1 82 ? 7.203 -7.779 -10.585 1.00 93.06 82 ARG A O 1
ATOM 666 N N . THR A 1 83 ? 7.219 -5.626 -9.917 1.00 90.19 83 THR A N 1
ATOM 667 C CA . THR A 1 83 ? 8.157 -5.176 -10.945 1.00 90.19 83 THR A CA 1
ATOM 668 C C . THR A 1 83 ? 9.547 -5.782 -10.752 1.00 90.19 83 THR A C 1
ATOM 670 O O . THR A 1 83 ? 9.972 -6.082 -9.632 1.00 90.19 83 THR A O 1
ATOM 673 N N . THR A 1 84 ? 10.254 -5.948 -11.865 1.00 86.88 84 THR A N 1
ATOM 674 C CA . THR A 1 84 ? 11.684 -6.271 -11.910 1.00 86.88 84 THR A CA 1
ATOM 675 C C . THR A 1 84 ? 12.567 -5.026 -11.854 1.00 86.88 84 THR A C 1
ATOM 677 O O . THR A 1 84 ? 13.785 -5.153 -11.750 1.00 86.88 84 THR A O 1
ATOM 680 N N . ASP A 1 85 ? 11.968 -3.838 -11.933 1.00 86.94 85 ASP A N 1
ATOM 681 C CA . ASP A 1 85 ? 12.685 -2.572 -11.886 1.00 86.94 85 ASP A CA 1
ATOM 682 C C . ASP A 1 85 ? 13.258 -2.281 -10.500 1.00 86.94 85 ASP A C 1
ATOM 684 O O . ASP A 1 85 ? 12.741 -2.715 -9.467 1.00 86.94 85 ASP A O 1
ATOM 688 N N . ASP A 1 86 ? 14.294 -1.444 -10.484 1.00 85.81 86 ASP A N 1
ATOM 689 C CA . ASP A 1 86 ? 14.876 -0.947 -9.246 1.00 85.81 86 ASP A CA 1
ATOM 690 C C . ASP A 1 86 ? 13.890 -0.041 -8.479 1.00 85.81 86 ASP A C 1
ATOM 692 O O . ASP A 1 86 ? 13.338 0.941 -9.006 1.00 85.81 86 ASP A O 1
ATOM 696 N N . ILE A 1 87 ? 13.681 -0.386 -7.206 1.00 92.69 87 ILE A N 1
ATOM 697 C CA . ILE A 1 87 ? 12.837 0.329 -6.247 1.00 92.69 87 ILE A CA 1
ATOM 698 C C . ILE A 1 87 ? 13.655 0.577 -4.988 1.00 92.69 87 ILE A C 1
ATOM 700 O O . ILE A 1 87 ? 14.205 -0.347 -4.394 1.00 92.69 87 ILE A O 1
ATOM 704 N N . ALA A 1 88 ? 13.659 1.829 -4.538 1.00 93.94 88 ALA A N 1
ATOM 705 C CA . ALA A 1 88 ? 14.449 2.250 -3.391 1.00 93.94 88 ALA A CA 1
ATOM 706 C C . ALA A 1 88 ? 13.712 2.139 -2.055 1.00 93.94 88 ALA A C 1
ATOM 708 O O . ALA A 1 88 ? 14.331 1.759 -1.075 1.00 93.94 88 ALA A O 1
ATOM 709 N N . ASP A 1 89 ? 12.424 2.489 -2.006 1.00 96.19 89 ASP A N 1
ATOM 710 C CA . ASP A 1 89 ? 11.593 2.554 -0.791 1.00 96.19 89 ASP A CA 1
ATOM 711 C C . ASP A 1 89 ? 10.100 2.473 -1.174 1.00 96.19 89 ASP A C 1
ATOM 713 O O . ASP A 1 89 ? 9.751 2.413 -2.357 1.00 96.19 89 ASP A O 1
ATOM 717 N N . PHE A 1 90 ? 9.202 2.537 -0.188 1.00 97.06 90 PHE A N 1
ATOM 718 C CA . PHE A 1 90 ? 7.755 2.572 -0.390 1.00 97.06 90 PHE A CA 1
ATOM 719 C C . PHE A 1 90 ? 7.099 3.743 0.353 1.00 97.06 90 PHE A C 1
ATOM 721 O O . PHE A 1 90 ? 7.483 4.083 1.468 1.00 97.06 90 PHE A O 1
ATOM 728 N N . TYR A 1 91 ? 6.053 4.314 -0.232 1.00 97.00 91 TYR A N 1
ATOM 729 C CA . TYR A 1 91 ? 5.072 5.129 0.475 1.00 97.00 91 TYR A CA 1
ATOM 730 C C . TYR A 1 91 ? 3.855 4.276 0.798 1.00 97.00 91 TYR A C 1
ATOM 732 O O . TYR A 1 91 ? 3.300 3.639 -0.094 1.00 97.00 91 TYR A O 1
ATOM 740 N N . LEU A 1 92 ? 3.417 4.297 2.051 1.00 97.19 92 LEU A N 1
ATOM 741 C CA . LEU A 1 92 ? 2.123 3.764 2.457 1.00 97.19 92 LEU A CA 1
ATOM 742 C C . LEU A 1 92 ? 1.291 4.914 2.999 1.00 97.19 92 LEU A C 1
ATOM 744 O O . LEU A 1 92 ? 1.744 5.643 3.881 1.00 97.19 92 LEU A O 1
ATOM 748 N N . TYR A 1 93 ? 0.081 5.070 2.489 1.00 96.75 93 TYR A N 1
ATOM 749 C CA . TYR A 1 93 ? -0.795 6.145 2.918 1.00 96.75 93 TYR A CA 1
ATOM 750 C C . TYR A 1 93 ? -2.255 5.712 2.925 1.00 96.75 93 TYR A C 1
ATOM 752 O O . TYR A 1 93 ? -2.650 4.770 2.237 1.00 96.75 93 TYR A O 1
ATOM 760 N N . ILE A 1 94 ? -3.046 6.403 3.740 1.00 96.81 94 ILE A N 1
ATOM 761 C CA . ILE A 1 94 ? -4.501 6.276 3.773 1.00 96.81 94 ILE A CA 1
ATOM 762 C C . ILE A 1 94 ? -5.064 7.598 3.281 1.00 96.81 94 ILE A C 1
ATOM 764 O O . ILE A 1 94 ? -4.659 8.654 3.772 1.00 96.81 94 ILE A O 1
ATOM 768 N N . ARG A 1 95 ? -5.978 7.543 2.317 1.00 95.25 95 ARG A N 1
ATOM 769 C CA . ARG A 1 95 ? -6.594 8.727 1.715 1.00 95.25 95 ARG A CA 1
ATOM 770 C C . ARG A 1 95 ? -8.110 8.625 1.694 1.00 95.25 95 ARG A C 1
ATOM 772 O O . ARG A 1 95 ? -8.648 7.520 1.728 1.00 95.25 95 ARG A O 1
ATOM 779 N N . ASN A 1 96 ? -8.774 9.768 1.601 1.00 93.94 96 ASN A N 1
ATOM 780 C CA . ASN A 1 96 ? -10.209 9.843 1.338 1.00 93.94 96 ASN A CA 1
ATOM 781 C C . ASN A 1 96 ? -10.505 9.947 -0.173 1.00 93.94 96 ASN A C 1
ATOM 783 O O . ASN A 1 96 ? -9.596 10.074 -0.997 1.00 93.94 96 ASN A O 1
ATOM 787 N N . ASP A 1 97 ? -11.790 9.969 -0.529 1.00 91.00 97 ASP A N 1
ATOM 788 C CA . ASP A 1 97 ? -12.252 10.127 -1.919 1.00 91.00 97 ASP A CA 1
ATOM 789 C C . ASP A 1 97 ? -11.837 11.464 -2.569 1.00 91.00 97 ASP A C 1
ATOM 791 O O . ASP A 1 97 ? -11.834 11.592 -3.793 1.00 91.00 97 ASP A O 1
ATOM 795 N N . LYS A 1 98 ? -11.468 12.471 -1.765 1.00 92.50 98 LYS A N 1
ATOM 796 C CA . LYS A 1 98 ? -10.959 13.775 -2.226 1.00 92.50 98 LYS A CA 1
ATOM 797 C C . LYS A 1 98 ? -9.439 13.786 -2.429 1.00 92.50 98 LYS A C 1
ATOM 799 O O . LYS A 1 98 ? -8.898 14.810 -2.833 1.00 92.50 98 LYS A O 1
ATOM 804 N N . ASN A 1 99 ? -8.765 12.653 -2.213 1.00 90.69 99 ASN A N 1
ATOM 805 C CA . ASN A 1 99 ? -7.307 12.496 -2.180 1.00 90.69 99 ASN A CA 1
ATOM 806 C C . ASN A 1 99 ? -6.593 13.233 -1.033 1.00 90.69 99 ASN A C 1
ATOM 808 O O . ASN A 1 99 ? -5.372 13.387 -1.082 1.00 90.69 99 ASN A O 1
ATOM 812 N N . ASP A 1 100 ? -7.307 13.629 0.019 1.00 93.75 100 ASP A N 1
ATOM 813 C CA . ASP A 1 100 ? -6.664 14.125 1.234 1.00 93.75 100 ASP A CA 1
ATOM 814 C C . ASP A 1 100 ? -6.012 12.950 1.973 1.00 93.75 100 ASP A C 1
ATOM 816 O O . ASP A 1 100 ? -6.613 11.882 2.127 1.00 93.75 100 ASP A O 1
ATOM 820 N N . LEU A 1 101 ? -4.779 13.145 2.442 1.00 94.12 101 LEU A N 1
ATOM 821 C CA . LEU A 1 101 ? -4.006 12.121 3.144 1.00 94.12 101 LEU A CA 1
ATOM 822 C C . LEU A 1 101 ? -4.325 12.145 4.643 1.00 94.12 101 LEU A C 1
ATOM 824 O O . LEU A 1 101 ? -4.000 13.108 5.331 1.00 94.12 101 LEU A O 1
ATOM 828 N N . MET A 1 102 ? -4.924 11.069 5.149 1.00 94.62 102 MET A N 1
ATOM 829 C CA . MET A 1 102 ? -5.224 10.880 6.577 1.00 94.62 102 MET A CA 1
ATOM 830 C C . MET A 1 102 ? -4.037 10.258 7.322 1.00 94.62 102 MET A C 1
ATOM 832 O O . MET A 1 102 ? -3.842 10.466 8.516 1.00 94.62 102 MET A O 1
ATOM 836 N N . TYR A 1 103 ? -3.231 9.473 6.608 1.00 95.56 103 TYR A N 1
ATOM 837 C CA . TYR A 1 103 ? -2.022 8.846 7.129 1.00 95.56 103 TYR A CA 1
ATOM 838 C C . TYR A 1 103 ? -0.975 8.762 6.027 1.00 95.56 103 TYR A C 1
ATOM 840 O O . TYR A 1 103 ? -1.315 8.478 4.880 1.00 95.56 103 TYR A O 1
ATOM 848 N N . THR A 1 104 ? 0.296 8.952 6.371 1.00 95.62 104 THR A N 1
ATOM 849 C CA . THR A 1 104 ? 1.418 8.747 5.453 1.00 95.62 104 THR A CA 1
ATOM 850 C C . THR A 1 104 ? 2.628 8.205 6.199 1.00 95.62 104 THR A C 1
ATOM 852 O O . THR A 1 104 ? 2.923 8.625 7.318 1.00 95.62 104 THR A O 1
ATOM 855 N N . ASN A 1 105 ? 3.329 7.257 5.586 1.00 96.19 105 ASN A N 1
ATOM 856 C CA . ASN A 1 105 ? 4.566 6.705 6.108 1.00 96.19 105 ASN A CA 1
ATOM 857 C C . ASN A 1 105 ? 5.523 6.340 4.967 1.00 96.19 105 ASN A C 1
ATOM 859 O O . ASN A 1 105 ? 5.113 5.800 3.937 1.00 96.19 105 ASN A O 1
ATOM 863 N N . ASN A 1 106 ? 6.805 6.629 5.174 1.00 96.38 106 ASN A N 1
ATOM 864 C CA . ASN A 1 106 ? 7.888 6.242 4.283 1.00 96.38 106 ASN A CA 1
ATOM 865 C C . ASN A 1 106 ? 8.563 4.982 4.837 1.00 96.38 106 ASN A C 1
ATOM 867 O O . ASN A 1 106 ? 9.100 4.987 5.943 1.00 96.38 106 ASN A O 1
ATOM 871 N N . ILE A 1 107 ? 8.531 3.908 4.059 1.00 96.56 107 ILE A N 1
ATOM 872 C CA . ILE A 1 107 ? 8.918 2.569 4.483 1.00 96.56 107 ILE A CA 1
ATOM 873 C C . ILE A 1 107 ? 10.144 2.126 3.695 1.00 96.56 107 ILE A C 1
ATOM 875 O O . ILE A 1 107 ? 10.137 2.129 2.466 1.00 96.56 107 ILE A O 1
ATOM 879 N N . SER A 1 108 ? 11.173 1.685 4.413 1.00 95.94 108 SER A N 1
ATOM 880 C CA . SER A 1 108 ? 12.404 1.179 3.812 1.00 95.94 108 SER A CA 1
ATOM 881 C C . SER A 1 108 ? 12.178 -0.065 2.951 1.00 95.94 108 SER A C 1
ATOM 883 O O . SER A 1 108 ? 11.379 -0.941 3.306 1.00 95.94 108 SER A O 1
ATOM 885 N N . TYR A 1 109 ? 12.940 -0.195 1.860 1.00 94.12 109 TYR A N 1
ATOM 886 C CA . TYR A 1 109 ? 12.811 -1.319 0.921 1.00 94.12 109 TYR A CA 1
ATOM 887 C C . TYR A 1 109 ? 12.905 -2.708 1.552 1.00 94.12 109 TYR A C 1
ATOM 889 O O . TYR A 1 109 ? 12.337 -3.654 1.020 1.00 94.12 109 TYR A O 1
ATOM 897 N N . ASN A 1 110 ? 13.600 -2.894 2.673 1.00 94.31 110 ASN A N 1
ATOM 898 C CA . ASN A 1 110 ? 13.741 -4.196 3.335 1.00 94.31 110 ASN A CA 1
ATOM 899 C C . ASN A 1 110 ? 12.466 -4.666 4.063 1.00 94.31 110 ASN A C 1
ATOM 901 O O . ASN A 1 110 ? 12.343 -5.853 4.366 1.00 94.31 110 ASN A O 1
ATOM 905 N N . LEU A 1 111 ? 11.500 -3.782 4.316 1.00 95.69 111 LEU A N 1
ATOM 906 C CA . LEU A 1 111 ? 10.250 -4.138 4.984 1.00 95.69 111 LEU A CA 1
ATOM 907 C C . LEU A 1 111 ? 9.195 -4.610 3.970 1.00 95.69 111 LEU A C 1
ATOM 909 O O . LEU A 1 111 ? 9.149 -4.154 2.831 1.00 95.69 111 LEU A O 1
ATOM 913 N N . ARG A 1 112 ? 8.361 -5.580 4.359 1.00 94.75 112 ARG A N 1
ATOM 914 C CA . ARG A 1 112 ? 7.215 -6.070 3.554 1.00 94.75 112 ARG A CA 1
ATOM 915 C C . ARG A 1 112 ? 5.880 -5.959 4.282 1.00 94.75 112 ARG A C 1
ATOM 917 O O . ARG A 1 112 ? 4.854 -6.369 3.750 1.00 94.75 112 ARG A O 1
ATOM 924 N N . SER A 1 113 ? 5.895 -5.439 5.504 1.00 95.69 113 SER A N 1
ATOM 925 C CA . SER A 1 113 ? 4.694 -5.175 6.285 1.00 95.69 113 SER A CA 1
ATOM 926 C C . SER A 1 113 ? 4.865 -3.962 7.174 1.00 95.69 113 SER A C 1
ATOM 928 O O . SER A 1 113 ? 5.976 -3.678 7.623 1.00 95.69 113 SER A O 1
ATOM 930 N N . LEU A 1 114 ? 3.744 -3.333 7.506 1.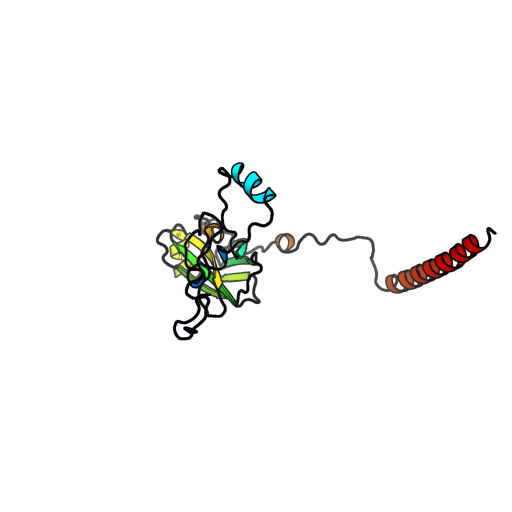00 96.06 114 LEU A N 1
ATOM 931 C CA . LEU A 1 114 ? 3.649 -2.283 8.505 1.00 96.06 114 LEU A CA 1
ATOM 932 C C . LEU A 1 114 ? 2.359 -2.456 9.310 1.00 96.06 114 LEU A C 1
ATOM 934 O O . LEU A 1 114 ? 1.309 -2.782 8.756 1.00 96.06 114 LEU A O 1
ATOM 938 N N . THR A 1 115 ? 2.451 -2.205 10.612 1.00 95.44 115 THR A N 1
ATOM 939 C CA . THR A 1 115 ? 1.286 -2.055 11.484 1.00 95.44 115 THR A CA 1
ATOM 940 C C . THR A 1 115 ? 1.086 -0.572 11.762 1.00 95.44 115 THR A C 1
ATOM 942 O O . THR A 1 115 ? 1.925 0.052 12.406 1.00 95.44 115 THR A O 1
ATOM 945 N N . ILE A 1 116 ? -0.019 -0.022 11.275 1.00 95.25 116 ILE A N 1
ATOM 946 C CA . IL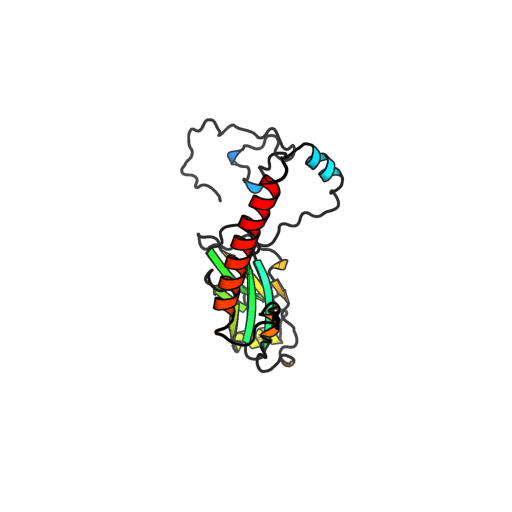E A 1 116 ? -0.431 1.364 11.480 1.00 95.25 116 ILE A CA 1
ATOM 947 C C . ILE A 1 116 ? -1.273 1.417 12.761 1.00 95.25 116 ILE A C 1
ATOM 949 O O . ILE A 1 116 ? -2.329 0.780 12.793 1.00 95.25 116 ILE A O 1
ATOM 953 N N . PRO A 1 117 ? -0.849 2.114 13.827 1.00 94.06 117 PRO A N 1
ATOM 954 C CA . PRO A 1 117 ? -1.703 2.340 14.990 1.00 94.06 117 PRO A CA 1
ATOM 955 C C . PRO A 1 117 ? -2.873 3.264 14.624 1.00 94.06 117 PRO A C 1
ATOM 957 O O . PRO A 1 117 ? -2.711 4.194 13.838 1.00 94.06 117 PRO A O 1
ATOM 960 N N . ILE A 1 118 ? -4.057 3.002 15.182 1.00 93.75 118 ILE A N 1
ATOM 961 C CA . ILE A 1 118 ? -5.223 3.873 15.000 1.00 93.75 118 ILE A CA 1
ATOM 962 C C . ILE A 1 118 ? -5.248 4.882 16.144 1.00 93.75 118 ILE A C 1
ATOM 964 O O . ILE A 1 118 ? -5.637 4.561 17.267 1.00 93.75 118 ILE A O 1
ATOM 968 N N . GLU A 1 119 ? -4.798 6.090 15.832 1.00 91.75 119 GLU A N 1
ATOM 969 C CA . GLU A 1 119 ? -4.861 7.263 16.704 1.00 91.75 119 GLU A CA 1
ATOM 970 C C . GLU A 1 119 ? -6.224 7.966 16.577 1.00 91.75 119 GLU A C 1
ATOM 972 O O . GLU A 1 119 ? -7.010 7.670 15.672 1.00 91.75 119 GLU A O 1
ATOM 977 N N . ASP A 1 120 ? -6.538 8.880 17.500 1.00 88.06 120 ASP A N 1
ATOM 978 C CA . ASP A 1 120 ? -7.879 9.471 17.615 1.00 88.06 120 ASP A CA 1
ATOM 979 C C . ASP A 1 120 ? -8.325 10.241 16.359 1.00 88.06 120 ASP A C 1
ATOM 981 O O . ASP A 1 120 ? -9.496 10.173 15.987 1.00 88.06 120 ASP A O 1
ATOM 985 N N . ASN A 1 121 ? -7.398 10.908 15.668 1.00 88.12 121 ASN A N 1
ATOM 986 C CA . ASN A 1 121 ? -7.648 11.593 14.395 1.00 88.12 121 ASN A CA 1
ATOM 987 C C . ASN A 1 121 ? -8.043 10.606 13.281 1.00 88.12 121 ASN A C 1
ATOM 989 O O . ASN A 1 121 ? -9.125 10.707 12.705 1.00 88.12 121 ASN A O 1
ATOM 993 N N . LEU A 1 122 ? -7.221 9.582 13.046 1.00 91.94 122 LEU A N 1
ATOM 994 C CA . LEU A 1 122 ? -7.499 8.564 12.036 1.00 91.94 122 LEU A CA 1
ATOM 995 C C . LEU A 1 122 ? -8.783 7.791 12.373 1.00 91.94 122 LEU A C 1
ATOM 997 O O . LEU A 1 122 ? -9.544 7.421 11.483 1.00 91.94 122 LEU A O 1
ATOM 1001 N N . LYS A 1 123 ? -9.066 7.578 13.663 1.00 92.62 123 LYS A N 1
ATOM 1002 C CA . LYS A 1 123 ? -10.300 6.941 14.132 1.00 92.62 123 LYS A CA 1
ATOM 1003 C C . LYS A 1 123 ? -11.547 7.741 13.763 1.00 92.62 123 LYS A C 1
ATOM 1005 O O . LYS A 1 123 ? -12.555 7.136 13.402 1.00 92.62 123 LYS A O 1
ATOM 1010 N N . THR A 1 124 ? -11.513 9.071 13.869 1.00 91.00 124 THR A N 1
ATOM 1011 C CA . THR A 1 124 ? -12.649 9.906 13.454 1.00 91.00 124 THR A CA 1
ATOM 1012 C C . THR A 1 124 ? -12.889 9.833 11.951 1.00 91.00 124 THR A C 1
ATOM 1014 O O . THR A 1 124 ? -14.041 9.707 11.533 1.00 91.00 124 THR A O 1
ATOM 1017 N N . ASP A 1 125 ? -11.823 9.802 11.151 1.00 91.50 125 ASP A N 1
ATOM 1018 C CA . ASP A 1 125 ? -11.926 9.701 9.693 1.00 91.50 125 ASP A CA 1
ATOM 1019 C C . ASP A 1 125 ? -12.446 8.326 9.257 1.00 91.50 125 ASP A C 1
ATOM 1021 O O . ASP A 1 125 ? -13.319 8.231 8.396 1.00 91.50 125 ASP A O 1
ATOM 1025 N N . LEU A 1 126 ? -11.988 7.259 9.919 1.00 92.38 126 LEU A N 1
ATOM 1026 C CA . LEU A 1 126 ? -12.435 5.882 9.683 1.00 92.38 126 LEU A CA 1
ATOM 1027 C C . LEU A 1 126 ? -13.925 5.661 9.971 1.00 92.38 126 LEU A C 1
ATOM 1029 O O . LEU A 1 126 ? -14.538 4.790 9.363 1.00 92.38 126 LEU A O 1
ATOM 1033 N N . LYS A 1 127 ? -14.508 6.416 10.909 1.00 90.00 127 LYS A N 1
ATOM 1034 C CA . LYS A 1 127 ? -15.932 6.305 11.266 1.00 90.00 127 LYS A CA 1
ATOM 1035 C C . LYS A 1 127 ? -16.854 7.066 10.322 1.00 90.00 127 LYS A C 1
ATOM 1037 O O . LYS A 1 127 ? -18.001 6.669 10.144 1.00 90.00 127 LYS A O 1
ATOM 1042 N N . ASN A 1 128 ? -16.372 8.176 9.772 1.00 84.56 128 ASN A N 1
ATOM 1043 C CA . ASN A 1 128 ? -17.211 9.147 9.073 1.00 84.56 128 ASN A CA 1
ATOM 1044 C C . ASN A 1 128 ? -16.965 9.176 7.559 1.00 84.56 128 ASN A C 1
ATOM 1046 O O . ASN A 1 128 ? -17.712 9.839 6.839 1.00 84.56 128 ASN A O 1
ATOM 1050 N N . GLY A 1 129 ? -15.924 8.495 7.075 1.00 83.94 129 GLY A N 1
ATOM 1051 C CA . GLY A 1 129 ? -15.445 8.613 5.705 1.00 83.94 129 GLY A CA 1
ATOM 1052 C C . GLY A 1 129 ? -15.256 7.285 4.979 1.00 83.94 129 GLY A C 1
ATOM 1053 O O . GLY A 1 129 ? -15.056 6.220 5.558 1.00 83.94 129 GLY A O 1
ATOM 1054 N N . THR A 1 130 ? -15.291 7.380 3.657 1.00 92.81 130 THR A N 1
ATOM 1055 C CA . THR A 1 130 ? -14.785 6.383 2.716 1.00 92.81 130 THR A CA 1
ATOM 1056 C C . THR A 1 130 ? -13.288 6.590 2.555 1.00 92.81 130 THR A C 1
ATOM 1058 O O . THR A 1 130 ? -12.842 7.632 2.073 1.00 92.81 130 THR A O 1
ATOM 1061 N N . LEU A 1 131 ? -12.510 5.610 3.013 1.00 96.00 131 LEU A N 1
ATOM 1062 C CA . LEU A 1 131 ? -11.055 5.655 2.961 1.00 96.00 131 LEU A CA 1
ATOM 1063 C C . LEU A 1 131 ? -10.504 4.509 2.116 1.00 96.00 131 LEU A C 1
ATOM 1065 O O . LEU A 1 131 ? -11.083 3.424 2.037 1.00 96.00 131 LEU A O 1
ATOM 1069 N N . GLU A 1 132 ? -9.339 4.744 1.527 1.00 96.94 132 GLU A N 1
ATOM 1070 C CA . GLU A 1 132 ? -8.540 3.741 0.835 1.00 96.94 132 GLU A CA 1
ATOM 1071 C C . GLU A 1 132 ? -7.140 3.691 1.442 1.00 96.94 132 GLU A C 1
ATOM 1073 O O . GLU A 1 132 ? -6.538 4.730 1.716 1.00 96.94 132 GLU A O 1
ATOM 1078 N N . ILE A 1 133 ? -6.609 2.482 1.627 1.00 97.38 133 ILE A N 1
ATOM 1079 C CA . ILE A 1 133 ? -5.196 2.257 1.935 1.00 97.38 133 ILE A CA 1
ATOM 1080 C C . ILE A 1 133 ? -4.447 1.977 0.640 1.00 97.38 133 ILE A C 1
ATOM 1082 O O . ILE A 1 133 ? -4.875 1.152 -0.163 1.00 97.38 133 ILE A O 1
ATOM 1086 N N . CYS A 1 134 ? -3.325 2.656 0.445 1.00 97.50 134 CYS A N 1
ATOM 1087 C CA . CYS A 1 134 ? -2.610 2.701 -0.818 1.00 97.50 134 CYS A CA 1
ATOM 1088 C C . CYS A 1 134 ? -1.107 2.538 -0.590 1.00 97.50 134 CYS A C 1
ATOM 1090 O O . CYS A 1 134 ? -0.574 2.999 0.423 1.00 97.50 134 CYS A O 1
ATOM 1092 N N . ILE A 1 135 ? -0.422 1.877 -1.527 1.00 97.62 135 ILE A N 1
ATOM 1093 C CA . ILE A 1 135 ? 1.030 1.688 -1.475 1.00 97.62 135 ILE A CA 1
ATOM 1094 C C . ILE A 1 135 ? 1.700 2.050 -2.799 1.00 97.62 135 ILE A C 1
ATOM 1096 O O . ILE A 1 135 ? 1.304 1.575 -3.854 1.00 97.62 135 ILE A O 1
ATOM 1100 N N . GLN A 1 136 ? 2.754 2.857 -2.760 1.00 96.50 136 GLN A N 1
ATOM 1101 C CA . GLN A 1 136 ? 3.453 3.326 -3.955 1.00 96.50 136 GLN A CA 1
ATOM 1102 C C . GLN A 1 136 ? 4.956 3.093 -3.832 1.00 96.50 136 GLN A C 1
ATOM 1104 O O . GLN A 1 136 ? 5.549 3.335 -2.784 1.00 96.50 136 GLN A O 1
ATOM 1109 N N . ALA A 1 137 ? 5.589 2.638 -4.910 1.00 96.31 137 ALA A N 1
ATOM 1110 C CA . ALA A 1 137 ? 7.035 2.468 -4.948 1.00 96.31 137 ALA A CA 1
ATOM 1111 C C . ALA A 1 137 ? 7.745 3.820 -5.097 1.00 96.31 137 ALA A C 1
ATOM 1113 O O . ALA A 1 137 ? 7.224 4.742 -5.724 1.00 96.31 137 ALA A O 1
ATOM 1114 N N . LYS A 1 138 ? 8.957 3.930 -4.555 1.00 95.38 138 LYS A N 1
ATOM 1115 C CA . LYS A 1 138 ? 9.839 5.088 -4.715 1.00 95.38 138 LYS A CA 1
ATOM 1116 C C . LYS A 1 138 ? 11.046 4.733 -5.560 1.00 95.38 138 LYS A C 1
ATOM 1118 O O . LYS A 1 138 ? 11.601 3.643 -5.447 1.00 95.38 138 LYS A O 1
ATOM 1123 N N . ASN A 1 139 ? 11.491 5.681 -6.370 1.00 92.00 139 ASN A N 1
ATOM 1124 C CA . ASN A 1 139 ? 12.775 5.573 -7.047 1.00 92.00 139 ASN A CA 1
ATOM 1125 C C . ASN A 1 139 ? 13.932 5.994 -6.123 1.00 92.00 139 ASN A C 1
ATOM 1127 O O . ASN A 1 139 ? 13.728 6.589 -5.064 1.00 92.00 139 ASN A O 1
ATOM 1131 N N . SER A 1 140 ? 15.164 5.732 -6.560 1.00 88.12 140 SER A N 1
ATOM 1132 C CA . SER A 1 140 ? 16.401 6.089 -5.846 1.00 88.12 140 SER A CA 1
ATOM 1133 C C . SER A 1 140 ? 16.614 7.593 -5.643 1.00 88.12 140 SER A C 1
ATOM 1135 O O . SER A 1 140 ? 17.418 7.992 -4.807 1.00 88.12 140 SER A O 1
ATOM 1137 N N . LYS A 1 141 ? 15.865 8.443 -6.358 1.00 87.88 141 LYS A N 1
ATOM 1138 C CA . LYS A 1 141 ? 15.851 9.902 -6.166 1.00 87.88 141 LYS A CA 1
ATOM 1139 C C . LYS A 1 141 ? 14.824 10.358 -5.120 1.00 87.88 141 LYS A C 1
ATOM 1141 O O . LYS A 1 141 ? 14.694 11.553 -4.884 1.00 87.88 141 LYS A O 1
ATOM 1146 N N . GLY A 1 142 ? 14.092 9.425 -4.508 1.00 86.31 142 GLY A N 1
ATOM 1147 C CA . GLY A 1 142 ? 13.111 9.691 -3.459 1.00 86.31 142 GLY A CA 1
ATOM 1148 C C . GLY A 1 142 ? 11.708 10.045 -3.955 1.00 86.31 142 GLY A C 1
ATOM 1149 O O . GLY A 1 142 ? 10.846 10.313 -3.125 1.00 86.31 142 GLY A O 1
ATOM 1150 N N . PHE A 1 143 ? 11.445 10.018 -5.264 1.00 90.75 143 PHE A N 1
ATOM 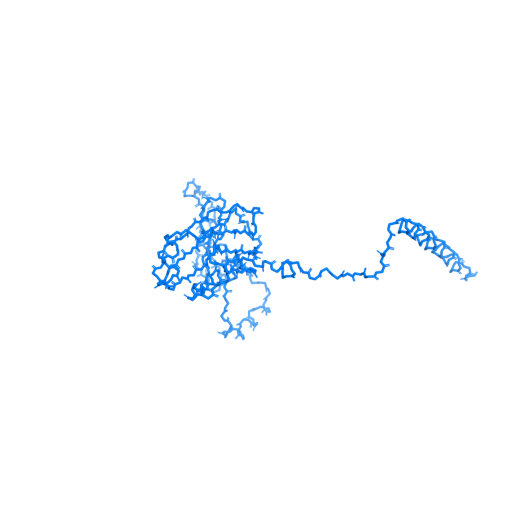1151 C CA . PHE A 1 143 ? 10.125 10.330 -5.821 1.00 90.75 143 PHE A CA 1
ATOM 1152 C C . PHE A 1 143 ? 9.260 9.078 -5.969 1.00 90.75 143 PHE A C 1
ATOM 1154 O O . PHE A 1 143 ? 9.769 7.995 -6.270 1.00 90.75 143 PHE A O 1
ATOM 1161 N N . GLY A 1 144 ? 7.943 9.243 -5.812 1.00 91.56 144 GLY A N 1
ATOM 1162 C CA . GLY A 1 144 ? 6.968 8.199 -6.121 1.00 91.56 144 GLY A CA 1
ATOM 1163 C C . GLY A 1 144 ? 7.021 7.810 -7.601 1.00 91.56 144 GLY A C 1
ATOM 1164 O O . GLY A 1 144 ? 7.106 8.670 -8.479 1.00 91.56 144 GLY A O 1
ATOM 1165 N N . ARG A 1 145 ? 6.999 6.505 -7.873 1.00 93.12 145 ARG A N 1
ATOM 1166 C CA . ARG A 1 145 ? 6.881 5.928 -9.218 1.00 93.12 145 ARG A CA 1
ATOM 1167 C C . ARG A 1 145 ? 5.449 6.067 -9.744 1.00 93.12 145 ARG A C 1
ATOM 1169 O O . ARG A 1 145 ? 4.579 6.608 -9.058 1.00 93.12 145 ARG A O 1
ATOM 1176 N N . LYS A 1 146 ? 5.202 5.600 -10.972 1.00 91.12 146 LYS A N 1
ATOM 1177 C CA . LYS A 1 146 ? 3.873 5.639 -11.597 1.00 91.12 146 LYS A CA 1
ATOM 1178 C C . LYS A 1 146 ? 2.824 5.054 -10.648 1.00 91.12 146 LYS A C 1
ATOM 1180 O O . LYS A 1 146 ? 3.054 4.049 -9.980 1.00 91.12 146 LYS A O 1
ATOM 1185 N N . TRP A 1 147 ? 1.696 5.744 -10.564 1.00 89.75 147 TRP A N 1
ATOM 1186 C CA . TRP A 1 147 ? 0.599 5.386 -9.683 1.00 89.75 147 TRP A CA 1
ATOM 1187 C C . TRP A 1 147 ? -0.416 4.496 -10.406 1.00 89.75 147 TRP A C 1
ATOM 1189 O O . TRP A 1 147 ? -0.770 4.781 -11.551 1.00 89.75 147 TRP A O 1
ATOM 1199 N N . PHE A 1 148 ? -0.909 3.454 -9.731 1.00 91.44 148 PHE A N 1
ATOM 1200 C CA . PHE A 1 148 ? -1.881 2.513 -10.288 1.00 91.44 148 PHE A CA 1
ATOM 1201 C C . PHE A 1 148 ? -3.059 2.313 -9.336 1.00 91.44 148 PHE A C 1
ATOM 1203 O O . PHE A 1 148 ? -2.881 2.124 -8.138 1.00 91.44 148 PHE A O 1
ATOM 1210 N N . LYS A 1 149 ? -4.290 2.277 -9.860 1.00 90.50 149 LYS A N 1
ATOM 1211 C CA . LYS A 1 149 ? -5.499 2.112 -9.031 1.00 90.50 149 LYS A CA 1
ATOM 1212 C C . LYS A 1 149 ? -5.504 0.796 -8.241 1.00 90.50 149 LYS A C 1
ATOM 1214 O O . LYS A 1 149 ? -5.959 0.764 -7.103 1.00 90.50 149 LYS A O 1
ATOM 1219 N N . SER A 1 150 ? -4.947 -0.268 -8.817 1.00 91.38 150 SER A N 1
ATOM 1220 C CA . SER A 1 150 ? -4.807 -1.589 -8.188 1.00 91.38 150 SER A CA 1
ATOM 1221 C C . SER A 1 150 ? -3.876 -1.607 -6.966 1.00 91.38 150 SER A C 1
ATOM 1223 O O . SER A 1 150 ? -3.864 -2.588 -6.221 1.00 91.38 150 SER A O 1
ATOM 1225 N N . GLN A 1 151 ? -3.127 -0.527 -6.722 1.00 95.19 151 GLN A N 1
ATOM 1226 C CA . GLN A 1 151 ? -2.295 -0.350 -5.533 1.00 95.19 151 GLN A CA 1
ATOM 1227 C C . GLN A 1 151 ? -3.065 0.205 -4.322 1.00 95.19 151 GLN A C 1
ATOM 1229 O O . GLN A 1 151 ? -2.461 0.373 -3.261 1.00 95.19 151 GLN A O 1
ATOM 1234 N N . CYS A 1 152 ? -4.370 0.473 -4.454 1.00 95.94 152 CYS A N 1
ATOM 1235 C CA . CYS A 1 152 ? -5.252 0.807 -3.336 1.00 95.94 152 CYS A CA 1
ATOM 1236 C C . CYS A 1 152 ? -6.248 -0.312 -3.025 1.00 95.94 152 CYS A C 1
ATOM 1238 O O . CYS A 1 152 ? -6.685 -1.057 -3.902 1.00 95.94 152 CYS A O 1
ATOM 1240 N N . GLN A 1 153 ? -6.661 -0.377 -1.762 1.00 95.50 153 GLN A N 1
ATOM 1241 C CA . GLN A 1 153 ? -7.794 -1.169 -1.298 1.00 95.50 153 GLN A CA 1
ATOM 1242 C C . GLN A 1 153 ? -8.720 -0.301 -0.451 1.00 95.50 153 GLN A C 1
ATOM 1244 O O . GLN A 1 153 ? -8.262 0.484 0.380 1.00 95.50 153 GLN A O 1
ATOM 1249 N N . SER A 1 154 ? -10.029 -0.455 -0.649 1.00 95.75 154 SER A N 1
ATOM 1250 C CA . SER A 1 154 ? -11.024 0.244 0.162 1.00 95.75 154 SER A CA 1
ATOM 1251 C C . SER A 1 154 ? -11.006 -0.280 1.597 1.00 95.75 154 SER A C 1
ATOM 1253 O O . SER A 1 154 ? -10.967 -1.488 1.837 1.00 95.75 154 SER A O 1
ATOM 1255 N N . VAL A 1 155 ? -11.026 0.644 2.551 1.00 95.62 155 VAL A N 1
ATOM 1256 C CA . VAL A 1 155 ? -11.106 0.350 3.978 1.00 95.62 155 VAL A CA 1
ATOM 1257 C C . VAL A 1 155 ? -12.572 0.074 4.351 1.00 95.62 155 VAL A C 1
ATOM 1259 O O . VAL A 1 155 ? -13.452 0.834 3.942 1.00 95.62 155 VAL A O 1
ATOM 1262 N N . PRO A 1 156 ? -12.881 -0.990 5.121 1.00 94.25 156 PRO A N 1
ATOM 1263 C CA . PRO A 1 156 ? -14.261 -1.294 5.498 1.00 94.25 156 PRO A CA 1
ATOM 1264 C C . PRO A 1 156 ? -14.905 -0.167 6.325 1.00 94.25 156 PRO A C 1
ATOM 1266 O O . PRO A 1 156 ? -14.312 0.301 7.290 1.00 94.25 156 PRO A O 1
ATOM 1269 N N . LYS A 1 157 ? -16.135 0.239 5.985 1.00 88.50 157 LYS A N 1
ATOM 1270 C CA . LYS A 1 157 ? -16.797 1.428 6.568 1.00 88.50 157 LYS A CA 1
ATOM 1271 C C . LYS A 1 157 ? -17.214 1.264 8.036 1.00 88.50 157 LYS A C 1
ATOM 1273 O O . LYS A 1 157 ? -17.245 2.233 8.787 1.00 88.50 157 LYS A O 1
ATOM 1278 N N . ASP A 1 158 ? -17.508 0.039 8.464 1.00 89.62 158 ASP A N 1
ATOM 1279 C CA . ASP A 1 158 ? -18.042 -0.229 9.801 1.00 89.62 158 ASP A CA 1
ATOM 1280 C C . ASP A 1 158 ? -16.918 -0.430 10.827 1.00 89.62 158 ASP A C 1
ATOM 1282 O O . ASP A 1 158 ? -16.661 -1.542 11.281 1.00 89.62 158 ASP A O 1
ATOM 1286 N N . PHE A 1 159 ? -16.234 0.650 11.219 1.00 92.25 159 PHE A N 1
ATOM 1287 C CA . PHE A 1 159 ? -15.123 0.584 12.182 1.00 92.25 159 PHE A CA 1
ATOM 1288 C C . PHE A 1 159 ? -15.483 -0.167 13.481 1.00 92.25 159 PHE A C 1
ATOM 1290 O O . PHE A 1 159 ? -14.686 -0.937 14.019 1.00 92.25 159 PHE A O 1
ATOM 1297 N N . GLU A 1 160 ? -16.704 0.015 13.989 1.00 91.50 160 GLU A N 1
ATOM 1298 C CA . GLU A 1 160 ? -17.162 -0.645 15.219 1.00 91.50 160 GLU A CA 1
ATOM 1299 C C . GLU A 1 160 ? -17.341 -2.163 15.059 1.00 91.50 160 GLU A C 1
ATOM 1301 O O . GLU A 1 160 ? -17.267 -2.892 16.049 1.00 91.50 160 GLU A O 1
ATOM 1306 N N . SER A 1 161 ? -17.513 -2.666 13.831 1.00 92.25 161 SER A N 1
ATOM 1307 C CA . SER A 1 161 ? -17.604 -4.105 13.562 1.00 92.25 161 SER A CA 1
ATOM 1308 C C . SER A 1 161 ? -16.234 -4.788 13.505 1.00 92.25 161 SER A C 1
ATOM 1310 O O . SER A 1 161 ? -16.158 -6.017 13.421 1.00 92.25 161 SER A O 1
ATOM 1312 N N . TRP A 1 162 ? -15.140 -4.021 13.523 1.00 93.44 162 TRP A N 1
ATOM 1313 C CA . TRP A 1 162 ? -13.790 -4.565 13.444 1.00 93.44 162 TRP A CA 1
ATOM 1314 C C . TRP A 1 162 ? -13.411 -5.302 14.733 1.00 93.44 162 TRP A C 1
ATOM 1316 O O . TRP A 1 162 ? -13.830 -4.919 15.830 1.00 93.44 162 TRP A O 1
ATOM 1326 N N . PRO A 1 163 ? -12.568 -6.346 14.654 1.00 93.06 163 PRO A N 1
ATOM 1327 C CA . PRO A 1 163 ? -12.103 -7.039 15.845 1.00 93.06 163 PRO A CA 1
ATOM 1328 C C . PRO A 1 163 ? -11.284 -6.097 16.740 1.00 93.06 163 PRO A C 1
ATOM 1330 O O . PRO A 1 163 ? -10.471 -5.305 16.265 1.00 93.06 163 PRO A O 1
ATOM 1333 N N . LYS A 1 164 ? -11.437 -6.214 18.065 1.00 89.44 164 LYS A N 1
ATOM 1334 C CA . LYS A 1 164 ? -10.707 -5.368 19.035 1.00 89.44 164 LYS A CA 1
ATOM 1335 C C . LYS A 1 164 ? -9.188 -5.551 18.994 1.00 89.44 164 LYS A C 1
ATOM 1337 O O . LYS A 1 164 ? -8.450 -4.649 19.368 1.00 89.44 164 LYS A O 1
ATOM 1342 N N . LYS A 1 165 ? -8.725 -6.739 18.601 1.00 83.94 165 LYS A N 1
ATOM 1343 C CA . LYS A 1 165 ? -7.309 -7.097 18.477 1.00 83.94 165 LYS A CA 1
ATOM 1344 C C . LYS A 1 165 ? -7.116 -7.972 17.251 1.00 83.94 165 LYS A C 1
ATOM 1346 O O . LYS A 1 165 ? -7.991 -8.772 16.919 1.00 83.94 165 LYS A O 1
ATOM 1351 N N . PHE A 1 166 ? -5.941 -7.881 16.641 1.00 78.75 166 PHE A N 1
ATOM 1352 C CA . PHE A 1 166 ? -5.559 -8.818 15.598 1.00 78.75 166 PHE A CA 1
ATOM 1353 C C . PHE A 1 166 ? -5.474 -10.242 16.130 1.00 78.75 166 PHE A C 1
ATOM 1355 O O . PHE A 1 166 ? -4.723 -10.543 17.057 1.00 78.75 166 PHE A O 1
ATOM 1362 N N . THR A 1 167 ? -6.170 -11.142 15.456 1.00 67.94 167 THR A N 1
ATOM 1363 C CA . THR A 1 167 ? -5.792 -12.549 15.406 1.00 67.94 167 THR A CA 1
ATOM 1364 C C . THR A 1 167 ? -5.095 -12.749 14.072 1.00 67.94 167 THR A C 1
ATOM 1366 O O . THR A 1 167 ? -5.706 -13.187 13.105 1.00 67.94 167 THR A O 1
ATOM 1369 N N . VAL A 1 168 ? -3.815 -12.356 13.995 1.00 59.53 168 VAL A N 1
ATOM 1370 C CA . VAL A 1 168 ? -3.015 -12.601 12.789 1.00 59.53 168 VAL A CA 1
ATOM 1371 C C . VAL A 1 168 ? -2.966 -14.109 12.589 1.00 59.53 168 VAL A C 1
ATOM 1373 O O . VAL A 1 168 ? -2.230 -14.813 13.287 1.00 59.53 168 VAL A O 1
ATOM 1376 N N . ASP A 1 169 ? -3.768 -14.623 11.658 1.00 61.03 169 ASP A N 1
ATOM 1377 C CA . ASP A 1 169 ? -3.738 -16.037 11.326 1.00 61.03 169 ASP A CA 1
ATOM 1378 C C . ASP A 1 169 ? -2.433 -16.306 10.577 1.00 61.03 169 ASP A C 1
ATOM 1380 O O . ASP A 1 169 ? -2.334 -16.189 9.355 1.00 61.03 169 ASP A O 1
ATOM 1384 N N . LYS A 1 170 ? -1.382 -16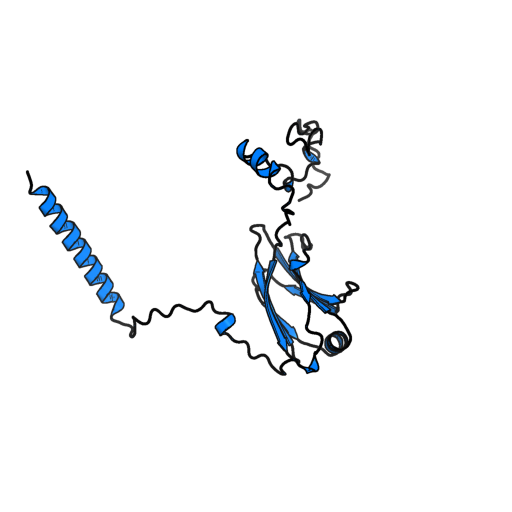.647 11.333 1.00 58.34 170 LYS A N 1
ATOM 1385 C CA . LYS A 1 170 ? -0.041 -16.948 10.806 1.00 58.34 170 LYS A CA 1
ATOM 1386 C C . LYS A 1 170 ? -0.074 -18.040 9.724 1.00 58.34 170 LYS A C 1
ATOM 1388 O O . LYS A 1 170 ? 0.862 -18.145 8.928 1.00 58.34 170 LYS A O 1
ATOM 1393 N N . ARG A 1 171 ? -1.153 -18.833 9.660 1.00 60.97 171 ARG A N 1
ATOM 1394 C CA . ARG A 1 171 ? -1.411 -19.821 8.602 1.00 60.97 171 ARG A CA 1
ATOM 1395 C C . ARG A 1 171 ? -1.676 -19.193 7.232 1.00 60.97 171 ARG A C 1
ATOM 1397 O O . ARG A 1 171 ? -1.340 -19.820 6.239 1.00 60.97 171 ARG A O 1
ATOM 1404 N N . ARG A 1 172 ? -2.221 -17.973 7.156 1.00 58.16 172 ARG A N 1
ATOM 1405 C CA . ARG A 1 172 ? -2.365 -17.223 5.892 1.00 58.16 172 ARG A CA 1
ATOM 1406 C C . ARG A 1 172 ? -1.039 -16.639 5.408 1.00 58.16 172 ARG A C 1
ATOM 1408 O O . ARG A 1 172 ? -0.800 -16.563 4.207 1.00 58.16 172 ARG A O 1
ATOM 1415 N N . LEU A 1 173 ? -0.161 -16.261 6.337 1.00 60.41 173 LEU A N 1
ATOM 1416 C CA . LEU A 1 173 ? 1.134 -15.646 6.022 1.00 60.41 173 LEU A CA 1
ATOM 1417 C C . LEU A 1 173 ? 2.202 -16.665 5.603 1.00 60.41 173 LEU A C 1
ATOM 1419 O O . LEU A 1 173 ? 3.111 -16.344 4.837 1.00 60.41 173 LEU A O 1
ATOM 1423 N N . THR A 1 174 ? 2.089 -17.907 6.074 1.00 55.34 174 THR A N 1
ATOM 1424 C CA . THR A 1 174 ? 2.973 -19.001 5.674 1.00 55.34 174 THR A CA 1
ATOM 1425 C C . THR A 1 174 ? 2.294 -19.807 4.572 1.00 55.34 174 THR A C 1
ATOM 1427 O O . THR A 1 174 ? 1.286 -20.463 4.815 1.00 55.34 174 THR A O 1
ATOM 1430 N N . LYS A 1 175 ? 2.842 -19.795 3.341 1.00 53.44 175 LYS A N 1
ATOM 1431 C CA . LYS A 1 175 ? 2.510 -20.834 2.345 1.00 53.44 175 LYS A CA 1
ATOM 1432 C C . LYS A 1 175 ? 2.569 -22.167 3.089 1.00 53.44 175 LYS A C 1
ATOM 1434 O O . LYS A 1 175 ? 3.585 -22.397 3.749 1.00 53.44 175 LYS A O 1
ATOM 1439 N N . LYS A 1 176 ? 1.496 -22.977 3.036 1.00 46.38 176 LYS A N 1
ATOM 1440 C CA . LYS A 1 176 ? 1.436 -24.332 3.614 1.00 46.38 176 LYS A CA 1
ATOM 1441 C C . LYS A 1 176 ? 2.824 -24.955 3.475 1.00 46.38 176 LYS A C 1
ATOM 1443 O O . LYS A 1 176 ? 3.218 -25.312 2.367 1.00 46.38 176 LYS A O 1
ATOM 1448 N N . LYS A 1 177 ? 3.588 -25.040 4.571 1.00 47.25 177 LYS A N 1
ATOM 1449 C CA . LYS A 1 177 ? 4.768 -25.897 4.581 1.00 47.25 177 LYS A CA 1
ATOM 1450 C C . LYS A 1 177 ? 4.191 -27.278 4.339 1.00 47.25 177 LYS A C 1
ATOM 1452 O O . LYS A 1 177 ? 3.469 -27.785 5.197 1.00 47.25 177 LYS A O 1
ATOM 1457 N N . VAL A 1 178 ? 4.415 -27.823 3.148 1.00 48.66 178 VAL A N 1
ATOM 1458 C CA . VAL A 1 178 ? 4.172 -29.234 2.877 1.00 48.66 178 VAL A CA 1
ATOM 1459 C C . VAL A 1 178 ? 5.019 -29.961 3.910 1.00 48.66 178 VAL A C 1
ATOM 1461 O O . VAL A 1 178 ? 6.244 -29.998 3.815 1.00 48.66 178 VAL A O 1
ATOM 1464 N N . LYS A 1 179 ? 4.379 -30.409 4.991 1.00 40.75 179 LYS A N 1
ATOM 1465 C CA . LYS A 1 179 ? 5.017 -31.287 5.957 1.00 40.75 179 LYS A CA 1
ATOM 1466 C C . LYS A 1 179 ? 5.185 -32.602 5.217 1.00 40.75 179 LYS A C 1
ATOM 1468 O O . LYS A 1 179 ? 4.242 -33.383 5.144 1.00 40.75 179 LYS A O 1
ATOM 1473 N N . TYR A 1 180 ? 6.365 -32.831 4.653 1.00 45.28 180 TYR A N 1
ATOM 1474 C CA . TYR A 1 180 ? 6.799 -34.185 4.352 1.00 45.28 180 TYR A CA 1
ATOM 1475 C C . TYR A 1 180 ? 6.922 -34.902 5.697 1.00 45.28 180 TYR A C 1
ATOM 1477 O O . TYR A 1 180 ? 7.915 -34.785 6.410 1.00 45.28 180 TYR A O 1
ATOM 1485 N N . SER A 1 181 ? 5.834 -35.554 6.098 1.00 43.88 181 SER A N 1
ATOM 1486 C CA . SER A 1 181 ? 5.696 -36.303 7.344 1.00 43.88 181 SER A CA 1
ATOM 1487 C C . SER A 1 181 ? 6.438 -37.643 7.263 1.00 43.88 181 SER A C 1
ATOM 1489 O O . SER A 1 181 ? 5.854 -38.679 7.565 1.00 43.88 181 SER A O 1
ATOM 1491 N N . TRP A 1 182 ? 7.705 -37.646 6.834 1.00 45.97 182 TRP A N 1
ATOM 1492 C CA . TRP A 1 182 ? 8.496 -38.882 6.794 1.00 45.97 182 TRP A CA 1
ATOM 1493 C C . TRP A 1 182 ? 9.833 -38.824 7.539 1.00 45.97 182 TRP A C 1
ATOM 1495 O O . TRP A 1 182 ? 10.496 -39.840 7.671 1.00 45.97 182 TRP A O 1
ATOM 1505 N N . PHE A 1 183 ? 10.223 -37.708 8.154 1.00 38.00 183 PHE A N 1
ATOM 1506 C CA . PHE A 1 183 ? 11.467 -37.712 8.934 1.00 38.00 183 PHE A CA 1
ATOM 1507 C C . PHE A 1 183 ? 11.251 -37.132 10.326 1.00 38.00 183 PHE A C 1
ATOM 1509 O O . PHE A 1 183 ? 11.501 -35.963 10.609 1.00 38.00 183 PHE A O 1
ATOM 1516 N N . SER A 1 184 ? 10.731 -38.004 11.192 1.00 38.91 184 SER A N 1
ATOM 1517 C CA . SER A 1 184 ? 10.847 -37.887 12.640 1.00 38.91 184 SER A CA 1
ATOM 1518 C C . SER A 1 184 ? 12.215 -38.422 13.057 1.00 38.91 184 SER A C 1
ATOM 1520 O O . SER A 1 184 ? 12.552 -39.560 12.747 1.00 38.91 184 SER A O 1
ATOM 1522 N N . ASN A 1 185 ? 12.926 -37.607 13.831 1.00 40.22 185 ASN A N 1
ATOM 1523 C CA . ASN A 1 185 ? 14.148 -37.892 14.584 1.00 40.22 185 ASN A CA 1
ATOM 1524 C C . ASN A 1 185 ? 15.480 -37.769 13.824 1.00 40.22 185 ASN A C 1
ATOM 1526 O O . ASN A 1 185 ? 15.926 -38.616 13.053 1.00 40.22 185 ASN A O 1
ATOM 1530 N N . SER A 1 186 ? 16.129 -36.654 14.159 1.00 54.50 186 SER A N 1
ATOM 1531 C CA . SER A 1 186 ? 17.564 -36.398 14.148 1.00 54.50 186 SER A CA 1
ATOM 1532 C C . SER A 1 186 ? 18.399 -37.646 14.454 1.00 54.50 186 SER A C 1
ATOM 1534 O O . SER A 1 186 ? 18.084 -38.372 15.392 1.00 54.50 186 SER A O 1
ATOM 1536 N N . VAL A 1 187 ? 19.501 -37.793 13.706 1.00 50.50 187 VAL A N 1
ATOM 1537 C CA . VAL A 1 187 ? 20.586 -38.803 13.770 1.00 50.50 187 VAL A CA 1
ATOM 1538 C C . VAL A 1 187 ? 20.566 -39.866 12.653 1.00 50.50 187 VAL A C 1
ATOM 1540 O O . VAL A 1 187 ? 21.638 -40.256 12.204 1.00 50.50 187 VAL A O 1
ATOM 1543 N N . LEU A 1 188 ? 19.418 -40.247 12.075 1.00 47.41 188 LEU A N 1
ATOM 1544 C CA . LEU A 1 188 ? 19.381 -41.284 11.015 1.00 47.41 188 LEU A CA 1
ATOM 1545 C C . LEU A 1 188 ? 19.579 -40.777 9.569 1.00 47.41 188 LEU A C 1
ATOM 1547 O O . LEU A 1 188 ? 19.989 -41.554 8.709 1.00 47.41 188 LEU A O 1
ATOM 1551 N N . GLY A 1 189 ? 19.352 -39.488 9.289 1.00 44.62 189 GLY A N 1
ATOM 1552 C CA . GLY A 1 189 ? 19.460 -38.931 7.927 1.00 44.62 189 GLY A CA 1
ATOM 1553 C C . GLY A 1 189 ? 20.890 -38.822 7.376 1.00 44.62 189 GLY A C 1
ATOM 1554 O O . GLY A 1 189 ? 21.095 -38.907 6.174 1.00 44.62 189 GLY A O 1
ATOM 1555 N N . LEU A 1 190 ? 21.901 -38.698 8.243 1.00 47.41 190 LEU A N 1
ATOM 1556 C CA . LEU A 1 190 ? 23.308 -38.651 7.807 1.00 47.41 190 LEU A CA 1
ATOM 1557 C C . LEU A 1 190 ? 23.841 -40.033 7.391 1.00 47.41 190 LEU A C 1
ATOM 1559 O O . LEU A 1 190 ? 24.739 -40.140 6.554 1.00 47.41 190 LEU A O 1
ATOM 1563 N N . VAL A 1 191 ? 23.272 -41.102 7.954 1.00 50.34 191 VAL A N 1
ATOM 1564 C CA . VAL A 1 191 ? 23.681 -42.479 7.652 1.00 50.34 191 VAL A CA 1
ATOM 1565 C C . VAL A 1 191 ? 22.975 -42.996 6.393 1.00 50.34 191 VAL A C 1
ATOM 1567 O O . VAL A 1 191 ? 23.588 -43.738 5.626 1.00 50.34 191 VAL A O 1
ATOM 1570 N N . SER A 1 192 ? 21.736 -42.559 6.115 1.00 52.16 192 SER A N 1
ATOM 1571 C CA . SER A 1 192 ? 21.024 -42.970 4.896 1.00 52.16 192 SER A CA 1
ATOM 1572 C C . SER A 1 192 ? 21.672 -42.425 3.629 1.00 52.16 192 SER A C 1
ATOM 1574 O O . SER A 1 192 ? 21.804 -43.178 2.670 1.00 52.16 192 SER A O 1
ATOM 1576 N N . ASP A 1 193 ? 22.136 -41.171 3.628 1.00 54.00 193 ASP A N 1
ATOM 1577 C CA . ASP A 1 193 ? 22.804 -40.598 2.451 1.00 54.00 193 ASP A CA 1
ATOM 1578 C C . ASP A 1 193 ? 24.144 -41.291 2.187 1.00 54.00 193 ASP A C 1
ATOM 1580 O O . ASP A 1 193 ? 24.472 -41.598 1.046 1.00 54.00 193 ASP A O 1
ATOM 1584 N N . SER A 1 194 ? 24.879 -41.649 3.242 1.00 59.00 194 SER A N 1
ATOM 1585 C CA . SER A 1 194 ? 26.159 -42.354 3.113 1.00 59.00 194 SER A CA 1
ATOM 1586 C C . SER A 1 194 ? 25.989 -43.763 2.531 1.00 59.00 194 SER A C 1
ATOM 1588 O O . SER A 1 194 ? 26.762 -44.168 1.660 1.00 59.00 194 SER A O 1
ATOM 1590 N N . ILE A 1 195 ? 24.956 -44.497 2.966 1.00 67.06 195 ILE A N 1
ATOM 1591 C CA . ILE A 1 195 ? 24.628 -45.838 2.455 1.00 67.06 195 ILE A CA 1
ATOM 1592 C C . ILE A 1 195 ? 24.057 -45.760 1.036 1.00 67.06 195 ILE A C 1
ATOM 1594 O O . ILE A 1 195 ? 24.444 -46.549 0.182 1.00 67.06 195 ILE A O 1
ATOM 1598 N N . LEU A 1 196 ? 23.173 -44.803 0.746 1.00 62.56 196 LEU A N 1
ATOM 1599 C CA . LEU A 1 196 ? 22.571 -44.668 -0.580 1.00 62.56 196 LEU A CA 1
ATOM 1600 C C . LEU A 1 196 ? 23.613 -44.237 -1.624 1.00 62.56 196 LEU A C 1
ATOM 1602 O O . LEU A 1 196 ? 23.647 -44.797 -2.715 1.00 62.56 196 LEU A O 1
ATOM 1606 N N . ILE A 1 197 ? 24.512 -43.308 -1.280 1.00 67.56 197 ILE A N 1
ATOM 1607 C CA . ILE A 1 197 ? 25.614 -42.887 -2.158 1.00 67.56 197 ILE A CA 1
ATOM 1608 C C . ILE A 1 197 ? 26.579 -44.050 -2.401 1.00 67.56 197 ILE A C 1
ATOM 1610 O O . ILE A 1 197 ? 26.948 -44.299 -3.548 1.00 67.56 197 ILE A O 1
ATOM 1614 N N . THR A 1 198 ? 26.958 -44.806 -1.364 1.00 69.50 198 THR A N 1
ATOM 1615 C CA . THR A 1 198 ? 27.833 -45.976 -1.553 1.00 69.50 198 THR A CA 1
ATOM 1616 C C . THR A 1 198 ? 27.165 -47.061 -2.388 1.00 69.50 198 THR A C 1
ATOM 1618 O O . THR A 1 198 ? 27.810 -47.598 -3.283 1.00 69.50 198 THR A O 1
ATOM 1621 N N . LEU A 1 199 ? 25.877 -47.339 -2.189 1.00 72.62 199 LEU A N 1
ATOM 1622 C CA . LEU A 1 199 ? 25.137 -48.331 -2.971 1.00 72.62 199 LEU A CA 1
ATOM 1623 C C . LEU A 1 199 ? 24.962 -47.878 -4.434 1.00 72.62 199 LEU A C 1
ATOM 1625 O O . LEU A 1 199 ? 25.145 -48.684 -5.340 1.00 72.62 199 LEU A O 1
ATOM 1629 N N . CYS A 1 200 ? 24.732 -46.587 -4.695 1.00 68.56 200 CYS A N 1
ATOM 1630 C CA . CYS A 1 200 ? 24.701 -46.023 -6.050 1.00 68.56 200 CYS A CA 1
ATOM 1631 C C . CYS A 1 200 ? 26.066 -46.073 -6.752 1.00 68.56 200 CYS A C 1
ATOM 1633 O O . CYS A 1 200 ? 26.123 -46.368 -7.944 1.00 68.56 200 CYS A O 1
ATOM 1635 N N . ILE A 1 201 ? 27.168 -45.831 -6.034 1.00 73.31 201 ILE A N 1
ATOM 1636 C CA . ILE A 1 201 ? 28.522 -45.980 -6.589 1.00 73.31 201 ILE A CA 1
ATOM 1637 C C . ILE A 1 201 ? 28.816 -47.459 -6.865 1.00 73.31 201 ILE A C 1
ATOM 1639 O O . ILE A 1 201 ? 29.292 -47.788 -7.947 1.00 73.31 201 ILE A O 1
ATOM 1643 N N . PHE A 1 202 ? 28.488 -48.364 -5.939 1.00 65.62 202 PHE A N 1
ATOM 1644 C CA . PHE A 1 202 ? 28.692 -49.801 -6.128 1.00 65.62 202 PHE A CA 1
ATOM 1645 C C . PHE A 1 202 ? 27.862 -50.351 -7.288 1.00 65.62 202 PHE A C 1
ATOM 1647 O O . PHE A 1 202 ? 28.416 -51.019 -8.153 1.00 65.62 202 PHE A O 1
ATOM 1654 N N . LEU A 1 203 ? 26.568 -50.030 -7.375 1.00 70.62 203 LEU A N 1
ATOM 1655 C CA . LEU A 1 203 ? 25.735 -50.444 -8.506 1.00 70.62 203 LEU A CA 1
ATOM 1656 C C . LEU A 1 203 ? 26.199 -49.782 -9.809 1.00 70.62 203 LEU A C 1
ATOM 1658 O O . LEU A 1 203 ? 26.292 -50.463 -10.823 1.00 70.62 203 LEU A O 1
ATOM 1662 N N . GLY A 1 204 ? 26.566 -48.499 -9.789 1.00 64.44 204 GLY A N 1
ATOM 1663 C CA . GLY A 1 204 ? 27.094 -47.797 -10.960 1.00 64.44 204 GLY A CA 1
ATOM 1664 C C . GLY A 1 204 ? 28.411 -48.383 -11.481 1.00 64.44 204 GLY A C 1
ATOM 1665 O O . GLY A 1 204 ? 28.610 -48.441 -12.688 1.00 64.44 204 GLY A O 1
ATOM 1666 N N . VAL A 1 205 ? 29.297 -48.866 -10.605 1.00 64.50 205 VAL A N 1
ATOM 1667 C CA . VAL A 1 205 ? 30.575 -49.493 -10.989 1.00 64.50 205 VAL A CA 1
ATOM 1668 C C . VAL A 1 205 ? 30.395 -50.972 -11.361 1.00 64.50 205 VAL A C 1
ATOM 1670 O O . VAL A 1 205 ? 30.990 -51.431 -12.337 1.00 64.50 205 VAL A O 1
ATOM 1673 N N . CYS A 1 206 ? 29.552 -51.718 -10.641 1.00 59.03 206 CYS A N 1
ATOM 1674 C CA . CYS A 1 206 ? 29.296 -53.135 -10.911 1.00 59.03 206 CYS A CA 1
ATOM 1675 C C . CYS A 1 206 ? 28.453 -53.355 -12.175 1.00 59.03 206 CYS A C 1
ATOM 1677 O O . CYS A 1 206 ? 28.781 -54.242 -12.959 1.00 59.03 206 CYS A O 1
ATOM 1679 N N . PHE A 1 207 ? 27.424 -52.538 -12.431 1.00 58.97 207 PHE A N 1
ATOM 1680 C CA . PHE A 1 207 ? 26.638 -52.655 -13.666 1.00 58.97 207 PHE A CA 1
ATOM 1681 C C . PHE A 1 207 ? 27.389 -52.149 -14.897 1.00 58.97 207 PHE A C 1
ATOM 1683 O O . PHE A 1 207 ? 27.225 -52.714 -15.974 1.00 58.97 207 PHE A O 1
ATOM 1690 N N . ARG A 1 208 ? 28.272 -51.153 -14.751 1.00 57.03 208 ARG A N 1
ATOM 1691 C CA . ARG A 1 208 ? 29.114 -50.699 -15.867 1.00 57.03 208 ARG A CA 1
ATOM 1692 C C . ARG A 1 208 ? 30.110 -51.776 -16.308 1.00 57.03 208 ARG A C 1
ATOM 1694 O O . ARG A 1 208 ? 30.340 -51.918 -17.497 1.00 57.03 208 ARG A O 1
ATOM 1701 N N . ARG A 1 209 ? 30.609 -52.606 -15.382 1.00 52.66 209 ARG A N 1
ATOM 1702 C CA . ARG A 1 209 ? 31.446 -53.773 -15.721 1.00 52.66 209 ARG A CA 1
ATOM 1703 C C . ARG A 1 209 ? 30.691 -54.953 -16.333 1.00 52.66 209 ARG A C 1
ATOM 1705 O O . ARG A 1 209 ? 31.317 -55.750 -17.019 1.00 52.66 209 ARG A O 1
ATOM 1712 N N . LEU A 1 210 ? 29.388 -55.088 -16.086 1.00 53.00 210 LEU A N 1
ATOM 1713 C CA . LEU A 1 210 ? 28.570 -56.120 -16.734 1.00 53.00 210 LEU A CA 1
ATOM 1714 C C . LEU A 1 210 ? 28.241 -55.761 -18.190 1.00 53.00 210 LEU A C 1
ATOM 1716 O O . LEU A 1 210 ? 28.154 -56.659 -19.015 1.00 53.00 210 LEU A O 1
ATOM 1720 N N . ALA A 1 211 ? 28.130 -54.469 -18.515 1.00 55.72 211 ALA A N 1
ATOM 1721 C CA . ALA A 1 211 ? 27.957 -54.006 -19.894 1.00 55.72 211 ALA A CA 1
ATOM 1722 C C . ALA A 1 211 ? 29.232 -54.154 -20.751 1.00 55.72 211 ALA A C 1
ATOM 1724 O O . ALA A 1 211 ? 29.129 -54.309 -21.961 1.00 55.72 211 ALA A O 1
ATOM 1725 N N . ASP A 1 212 ? 30.416 -54.160 -20.130 1.00 54.84 212 ASP A N 1
ATOM 1726 C CA . ASP A 1 212 ? 31.703 -54.372 -20.815 1.00 54.84 212 ASP A CA 1
ATOM 1727 C C . ASP A 1 212 ? 32.073 -55.869 -20.976 1.00 54.84 212 ASP A C 1
ATOM 1729 O O . ASP A 1 212 ? 33.150 -56.183 -21.480 1.00 54.84 212 ASP A O 1
ATOM 1733 N N . LEU A 1 213 ? 31.215 -56.800 -20.531 1.00 53.53 213 LEU A N 1
ATOM 1734 C CA . LEU A 1 213 ? 31.429 -58.257 -20.616 1.00 53.53 213 LEU A CA 1
ATOM 1735 C C . LEU A 1 213 ? 30.576 -58.959 -21.690 1.00 53.53 213 LEU A C 1
ATOM 1737 O O . LEU A 1 213 ? 30.653 -60.180 -21.811 1.00 53.53 213 LEU A O 1
ATOM 1741 N N . GLU A 1 214 ? 29.814 -58.215 -22.495 1.00 53.00 214 GLU A N 1
ATOM 1742 C CA . GLU A 1 214 ? 29.280 -58.714 -23.769 1.00 53.00 214 GLU A CA 1
ATOM 1743 C C . GLU A 1 214 ? 30.149 -58.214 -24.931 1.00 53.00 214 GLU A C 1
ATOM 1745 O O . GLU A 1 214 ? 29.834 -57.225 -25.595 1.00 53.00 214 GLU A O 1
ATOM 1750 N N . LEU A 1 215 ? 31.264 -58.916 -25.157 1.00 41.72 215 LEU A N 1
ATOM 1751 C CA . LEU A 1 215 ? 31.954 -58.998 -26.448 1.00 41.72 215 LEU A CA 1
ATOM 1752 C C . LEU A 1 215 ? 32.735 -60.312 -26.545 1.00 41.72 215 LEU A C 1
ATOM 1754 O O . LEU A 1 215 ? 33.600 -60.552 -25.673 1.00 41.72 215 LEU A O 1
#

Radius of gyration: 28.71 Å; chains: 1; bounding box: 50×79×58 Å

pLDDT: mean 76.3, std 19.26, range [35.41, 97.62]

Secondary structure (DSSP, 8-state):
-PPPTT-----TTTT-B--SSGGGTT-BGGGS-GGG------HHHHHHHTT-TTS--PPPPSEEEEEEEE-SSEEEEEEEE--SS---EEEEEEEETT--EEEEEEEETT--EEEEE--HHHHHHHHHS-EEEEEEEE-TTS-B----GGGEEEPPS-GGGS-SS----HHHHS------TT--STTSHHHHHHHHHHHHHHHHHHHHHHHTT--